Protein AF-B0MBE8-F1 (afdb_monomer)

Sequence (296 aa):
DFACGGLLTGDVDRYKDFFAALEKTSPVPIAFENIEGGSHGYYHLEDKRIAINEGMSELQTLKTAIHEIAHAKLHDIDLNAPKDEQPRVDRRTREVEAESVAYTVCQHYGLDTSDYSFGYVAGWSSGRELSELKSSLETIRSAAAEIINSIDANFAELQKAQDKEQTAGQEQPTREGQEAAPQPEAPKKADTAGKEKPEAAPKEAFTPETIYRVRRNPYSDSRENSHLLQAYVTQENGRAKMGDVLYTGTPEKCRELMGQLKSGELTEGDVKQLYARHRKRRRPPDRTRTPFPFTR

Secondary structure (DSSP, 8-state):
------------TTHHHHHHHHHTT-SS-EEEE--GGG-SEEEETTTTEEEEETT--HHHHHHHHHHHHHHHHHS---TTS-TTTS----HHHHHHHHHHHHHHHHHHTT---TTS-THHHHHHHTT--HHHHHHHHHHHHHHHHHHHHHHHHHHHHHHHHHHHHHHHTT----------------------------PPPPPPP----EEEEEEE-TT-SSGGGSEEEEEEEE-TTS-EEEEEEEEEE-HHHHHHHHHHHHHTSS-HHHHHHHHHHHHHHHSPPP----PPPP--

InterPro domains:
  IPR010359 IrrE N-terminal-like domain [PF06114] (39-105)

Foldseek 3Di:
DDQPADQPADDDDPLVLLVQLLCQLAPAHEDEDADPPRHQWAQDQPNRYIYGHPPGHSLSRQLRSQLRSLCSVPPRDDPPDDPVPDPDDDPLLSSVLSNLLSVLLCVVSPSPPPVPDCVSVVVVPPPDDPVVVVVSVVSSVVSSVSSNVSSVVSSVVVVVVVVVVVVVVVDDDDDDDDDDDDDDDDDDDDDDDDDDDPDDDDDDDDDKDKDKDKDADPPDPDQFQGIWIWIWIADPVRDTHTDDGLAGTHPVVSVVVNVCCVVVVDDSVVSNVVRVVVVVVPDDPDDPDDDDDDDD

Solvent-accessible surface area (backbone atoms only — not comparable to full-atom values): 18141 Å² total; per-residue (Å²): 135,86,72,71,78,73,87,45,84,41,88,54,94,61,46,71,59,53,49,56,10,45,56,74,51,34,97,41,57,76,45,78,42,86,53,78,94,60,48,55,54,48,60,40,77,82,86,52,33,34,42,34,33,59,94,61,37,56,49,36,47,51,44,43,53,43,25,32,39,36,37,62,71,78,62,66,65,70,87,83,54,61,86,86,76,58,86,77,73,52,69,70,57,52,53,49,38,17,46,52,21,21,52,52,42,32,52,73,76,67,44,86,64,74,86,66,66,65,64,62,56,60,62,65,55,60,94,59,56,75,65,58,58,49,50,50,52,50,50,28,53,50,52,26,50,52,51,48,56,37,28,54,51,39,38,61,48,52,52,59,47,52,57,47,53,60,54,58,74,69,71,79,83,90,75,85,88,88,89,87,85,84,88,86,90,87,85,88,78,89,86,86,90,82,87,84,76,90,75,78,77,82,75,78,77,80,76,71,48,82,47,76,47,75,45,75,31,95,84,45,88,44,76,64,35,36,12,26,23,30,38,23,37,41,42,93,85,77,47,67,44,85,53,58,74,40,40,70,21,32,63,69,58,35,52,52,55,49,50,31,52,72,72,64,78,39,54,70,68,54,43,36,50,50,38,53,52,51,56,60,73,66,55,74,82,88,84,88,82,80,84,83,83,88,80,135

Radius of gyration: 30.15 Å; Cα contacts (8 Å, |Δi|>4): 318; chains: 1; bounding box: 119×57×76 Å

Organism: Anaerostipes caccae (strain DSM 14662 / CCUG 47493 / JCM 13470 / NCIMB 13811 / L1-92) (NCBI:txid411490)

Mean predicted aligned error: 18.86 Å

pLDDT: mean 73.54, std 19.72, range [27.45, 97.69]

Structure (mmCIF, N/CA/C/O backbone):
data_AF-B0MBE8-F1
#
_entry.id   AF-B0MBE8-F1
#
loop_
_atom_site.group_PDB
_atom_site.id
_atom_site.type_symbol
_atom_site.label_atom_id
_atom_site.label_alt_id
_atom_site.label_comp_id
_atom_site.label_asym_id
_atom_site.label_entity_id
_atom_site.label_seq_id
_atom_site.pdbx_PDB_ins_code
_atom_site.Cartn_x
_atom_site.Cartn_y
_atom_site.Cartn_z
_atom_site.occupancy
_atom_site.B_iso_or_equiv
_atom_site.auth_seq_id
_atom_site.auth_comp_id
_atom_site.auth_asym_id
_atom_site.auth_atom_id
_atom_site.pdbx_PDB_model_num
ATOM 1 N N . ASP A 1 1 ? 8.083 -13.317 -14.795 1.00 28.38 1 ASP A N 1
ATOM 2 C CA . ASP A 1 1 ? 6.915 -12.935 -13.974 1.00 28.38 1 ASP A CA 1
ATOM 3 C C . ASP A 1 1 ? 7.349 -12.790 -12.531 1.00 28.38 1 ASP A C 1
ATOM 5 O O . ASP A 1 1 ? 8.278 -13.485 -12.131 1.00 28.38 1 ASP A O 1
ATOM 9 N N . PHE A 1 2 ? 6.745 -11.870 -11.778 1.00 29.66 2 PHE A N 1
ATOM 10 C CA . PHE A 1 2 ? 6.980 -11.723 -10.340 1.00 29.66 2 PHE A CA 1
ATOM 11 C C . PHE A 1 2 ? 5.754 -12.253 -9.602 1.00 29.66 2 PHE A C 1
ATOM 13 O O . PHE A 1 2 ? 4.777 -11.536 -9.418 1.00 29.66 2 PHE A O 1
ATOM 20 N N . ALA A 1 3 ? 5.794 -13.525 -9.209 1.00 32.91 3 ALA A N 1
ATOM 21 C CA . ALA A 1 3 ? 4.786 -14.079 -8.318 1.00 32.91 3 ALA A CA 1
ATOM 22 C C . ALA A 1 3 ? 5.018 -13.515 -6.907 1.00 32.91 3 ALA A C 1
ATOM 24 O O . ALA A 1 3 ? 5.978 -13.897 -6.233 1.00 32.91 3 ALA A O 1
ATOM 25 N N . CYS A 1 4 ? 4.154 -12.597 -6.469 1.00 37.22 4 CYS A N 1
ATOM 26 C CA . CYS A 1 4 ? 4.074 -12.162 -5.077 1.00 37.22 4 CYS A CA 1
ATOM 27 C C . CYS A 1 4 ? 3.540 -13.332 -4.232 1.00 37.22 4 CYS A C 1
ATOM 29 O O . CYS A 1 4 ? 2.346 -13.419 -3.983 1.00 37.22 4 CYS A O 1
ATOM 31 N N . GLY A 1 5 ? 4.414 -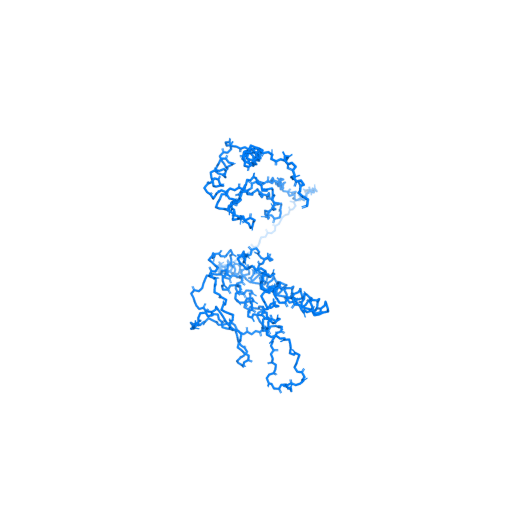14.267 -3.850 1.00 35.19 5 GLY A N 1
ATOM 32 C CA . GLY A 1 5 ? 4.048 -15.501 -3.150 1.00 35.19 5 GLY A CA 1
ATOM 33 C C . GLY A 1 5 ? 4.538 -15.525 -1.705 1.00 35.19 5 GLY A C 1
ATOM 34 O O . GLY A 1 5 ? 5.587 -16.101 -1.421 1.00 35.19 5 GLY A O 1
ATOM 35 N N . GLY A 1 6 ? 3.777 -14.923 -0.790 1.00 40.75 6 GLY A N 1
ATOM 36 C CA . GLY A 1 6 ? 4.110 -14.893 0.635 1.00 40.75 6 GLY A CA 1
ATOM 37 C C . GLY A 1 6 ? 2.895 -14.551 1.486 1.00 40.75 6 GLY A C 1
ATOM 38 O O . GLY A 1 6 ? 2.605 -13.381 1.689 1.00 40.75 6 GLY A O 1
ATOM 39 N N . LEU A 1 7 ? 2.188 -15.572 1.979 1.00 42.69 7 LEU A N 1
ATOM 40 C CA . LEU A 1 7 ? 0.931 -15.412 2.715 1.00 42.69 7 LEU A CA 1
ATOM 41 C C . LEU A 1 7 ? 1.155 -14.730 4.079 1.00 42.69 7 LEU A C 1
ATOM 43 O O . LEU A 1 7 ? 1.524 -15.386 5.055 1.00 42.69 7 LEU A O 1
ATOM 47 N N . LEU A 1 8 ? 0.904 -13.420 4.154 1.00 54.59 8 LEU A N 1
ATOM 48 C CA . LEU A 1 8 ? 1.034 -12.627 5.380 1.00 54.59 8 LEU A CA 1
ATOM 49 C C . LEU A 1 8 ? -0.100 -12.937 6.374 1.00 54.59 8 LEU A C 1
ATOM 51 O O . LEU A 1 8 ? -1.150 -12.292 6.377 1.00 54.59 8 LEU A O 1
ATOM 55 N N . THR A 1 9 ? 0.083 -13.952 7.220 1.00 45.78 9 THR A N 1
ATOM 56 C CA . THR A 1 9 ? -0.924 -14.388 8.201 1.00 45.78 9 THR A CA 1
ATOM 57 C C . THR A 1 9 ? -1.084 -13.378 9.344 1.00 45.78 9 THR A C 1
ATOM 59 O O . THR A 1 9 ? -0.221 -13.302 10.222 1.00 45.78 9 THR A O 1
ATOM 62 N N . GLY A 1 10 ? -2.204 -12.653 9.374 1.00 56.66 10 GLY A N 1
ATOM 63 C CA . GLY A 1 10 ? -2.549 -11.716 10.443 1.00 56.66 10 GLY A CA 1
ATOM 64 C C . GLY A 1 10 ? -4.031 -11.328 10.436 1.00 56.66 10 GLY A C 1
ATOM 65 O O . GLY A 1 10 ? -4.637 -11.240 9.369 1.00 56.66 10 GLY A O 1
ATOM 66 N N . ASP A 1 11 ? -4.553 -11.125 11.644 1.00 61.34 11 ASP A N 1
ATOM 67 C CA . ASP A 1 11 ? -5.845 -10.523 12.018 1.00 61.34 11 ASP A CA 1
ATOM 68 C C . ASP A 1 11 ? -5.602 -9.022 12.266 1.00 61.34 11 ASP A C 1
ATOM 70 O O . ASP A 1 11 ? -4.538 -8.669 12.793 1.00 61.34 11 ASP A O 1
ATOM 74 N N . VAL A 1 12 ? -6.506 -8.134 11.838 1.00 69.06 12 VAL A N 1
ATOM 75 C CA . VAL A 1 12 ? -6.271 -6.678 11.836 1.00 69.06 12 VAL A CA 1
ATOM 76 C C . VAL A 1 12 ? -7.327 -5.931 12.655 1.00 69.06 12 VAL A C 1
ATOM 78 O O . VAL A 1 12 ? -8.521 -5.961 12.356 1.00 69.06 12 VAL A O 1
ATOM 81 N N . ASP A 1 13 ? -6.870 -5.175 13.661 1.00 72.69 13 ASP A N 1
ATOM 82 C CA . ASP A 1 13 ? -7.718 -4.308 14.489 1.00 72.69 13 ASP A CA 1
ATOM 83 C C . ASP A 1 13 ? -8.605 -3.401 13.609 1.00 72.69 13 ASP A C 1
ATOM 85 O O . ASP A 1 13 ? -8.114 -2.558 12.858 1.00 72.69 13 ASP A O 1
ATOM 89 N N . ARG A 1 14 ? -9.932 -3.567 13.718 1.00 81.19 14 ARG A N 1
ATOM 90 C CA . ARG A 1 14 ? -10.954 -2.871 12.903 1.00 81.19 14 ARG A CA 1
ATOM 91 C C . ARG A 1 14 ? -10.843 -3.094 11.381 1.00 81.19 14 ARG A C 1
ATOM 93 O O . ARG A 1 14 ? -11.264 -2.221 10.621 1.00 81.19 14 ARG A O 1
ATOM 100 N N . TYR A 1 15 ? -10.375 -4.263 10.921 1.00 84.69 15 TYR A N 1
ATOM 101 C CA . TYR A 1 15 ? -10.237 -4.617 9.495 1.00 84.69 15 TYR A CA 1
ATOM 102 C C . TYR A 1 15 ? -11.386 -4.129 8.600 1.00 84.69 15 TYR A C 1
ATOM 104 O O . TYR A 1 15 ? -11.136 -3.520 7.567 1.00 84.69 15 TYR A O 1
ATOM 112 N N . LYS A 1 16 ? -12.646 -4.336 9.006 1.00 87.50 16 LYS A N 1
ATOM 113 C CA . LYS A 1 16 ? -13.830 -3.944 8.218 1.00 87.50 16 LYS A CA 1
ATOM 114 C C . LYS A 1 16 ? -13.952 -2.432 8.003 1.00 87.50 16 LYS A C 1
ATOM 116 O O . LYS A 1 16 ? -14.239 -2.011 6.887 1.00 87.50 16 LYS A O 1
ATOM 121 N N . ASP A 1 17 ? -13.714 -1.626 9.039 1.00 86.62 17 ASP A N 1
ATOM 122 C CA . ASP A 1 17 ? -13.739 -0.161 8.918 1.00 86.62 17 ASP A CA 1
ATOM 123 C C . ASP A 1 17 ? -12.570 0.326 8.052 1.00 86.62 17 ASP A C 1
ATOM 125 O O . ASP A 1 17 ? -12.722 1.242 7.243 1.00 86.62 17 ASP A O 1
ATOM 129 N N . PHE A 1 18 ? -11.403 -0.311 8.201 1.00 89.31 18 PHE A N 1
ATOM 130 C CA . PHE A 1 18 ? -10.211 0.010 7.424 1.00 89.31 18 PHE A CA 1
ATOM 131 C C . PHE A 1 18 ? -10.385 -0.352 5.943 1.00 89.31 18 PHE A C 1
ATOM 133 O O . PHE A 1 18 ? -10.074 0.460 5.075 1.00 89.31 18 PHE A O 1
ATOM 140 N N . PHE A 1 19 ? -10.928 -1.535 5.638 1.00 91.94 19 PHE A N 1
ATOM 141 C CA . PHE A 1 19 ? -11.197 -1.970 4.269 1.00 91.94 19 PHE A CA 1
ATOM 142 C C . PHE A 1 19 ? -12.244 -1.070 3.602 1.00 91.94 19 PHE A C 1
ATOM 144 O O . PHE A 1 19 ? -12.003 -0.595 2.500 1.00 91.94 19 PHE A O 1
ATOM 151 N N . ALA A 1 20 ? -13.327 -0.709 4.299 1.00 91.38 20 ALA A N 1
ATOM 152 C CA . ALA A 1 20 ? -14.316 0.243 3.784 1.00 91.38 20 ALA A CA 1
ATOM 153 C C . ALA A 1 20 ? -13.732 1.656 3.549 1.00 91.38 20 ALA A C 1
ATOM 155 O O . ALA A 1 20 ? -14.122 2.350 2.607 1.00 91.38 20 ALA A O 1
ATOM 156 N N . ALA A 1 21 ? -12.772 2.099 4.371 1.00 93.31 21 ALA A N 1
ATOM 157 C CA . ALA A 1 21 ? -12.040 3.346 4.132 1.00 93.31 21 ALA A CA 1
ATOM 158 C C . ALA A 1 21 ? -11.065 3.244 2.940 1.00 93.31 21 ALA A C 1
ATOM 160 O O . ALA A 1 21 ? -10.840 4.231 2.234 1.00 93.31 21 ALA A O 1
ATOM 161 N N . LEU A 1 22 ? -10.512 2.054 2.695 1.00 93.62 22 LEU A N 1
ATOM 162 C CA . LEU A 1 22 ? -9.611 1.758 1.584 1.00 93.62 22 LEU A CA 1
ATOM 163 C C . LEU A 1 22 ? -10.361 1.623 0.247 1.00 93.62 22 LEU A C 1
ATOM 165 O O . LEU A 1 22 ? -9.920 2.194 -0.747 1.00 93.62 22 LEU A O 1
ATOM 169 N N . GLU A 1 23 ? -11.528 0.975 0.228 1.00 93.50 23 GLU A N 1
ATOM 170 C CA . GLU A 1 23 ? -12.443 0.931 -0.923 1.00 93.50 23 GLU A CA 1
ATOM 171 C C . GLU A 1 23 ? -12.824 2.345 -1.375 1.00 93.50 23 GLU A C 1
ATOM 173 O O . GLU A 1 23 ? -12.666 2.680 -2.547 1.00 93.50 23 GLU A O 1
ATOM 178 N N . LYS A 1 24 ? -13.217 3.219 -0.434 1.00 93.50 24 LYS A N 1
ATOM 179 C CA . LYS A 1 24 ? -13.470 4.648 -0.698 1.00 93.50 24 LYS A CA 1
ATOM 180 C C . LYS A 1 24 ? -12.229 5.447 -1.136 1.00 93.50 24 LYS A C 1
ATOM 182 O O . LYS A 1 24 ? -12.368 6.572 -1.610 1.00 93.50 24 LYS A O 1
ATOM 187 N N . THR A 1 25 ? -11.023 4.920 -0.926 1.00 94.62 25 THR A N 1
ATOM 188 C CA . THR A 1 25 ? -9.752 5.548 -1.339 1.00 94.62 25 THR A CA 1
ATOM 189 C C . THR A 1 25 ? -9.322 5.105 -2.743 1.00 94.62 25 THR A C 1
ATOM 191 O O . THR A 1 25 ? -8.515 5.777 -3.393 1.00 94.62 25 THR A O 1
ATOM 194 N N . SER A 1 26 ? -9.860 3.986 -3.229 1.00 93.25 26 SER A N 1
ATOM 195 C CA . SER A 1 26 ? -9.568 3.466 -4.558 1.00 93.25 26 SER A CA 1
ATOM 196 C C . SER A 1 26 ? -10.134 4.383 -5.651 1.00 93.25 26 SER A C 1
ATOM 198 O O . SER A 1 26 ? -11.290 4.796 -5.558 1.00 93.25 26 SER A O 1
ATOM 200 N N . PRO A 1 27 ? -9.379 4.681 -6.728 1.00 92.31 27 PRO A N 1
ATOM 201 C CA . PRO A 1 27 ? -9.916 5.414 -7.877 1.00 92.31 27 PRO A CA 1
ATOM 202 C C . PRO A 1 27 ? -10.877 4.565 -8.732 1.00 92.31 27 PRO A C 1
ATOM 204 O O . PRO A 1 27 ? -11.497 5.086 -9.656 1.00 92.31 27 PRO A O 1
ATOM 207 N N . VAL A 1 28 ? -10.972 3.260 -8.454 1.00 90.38 28 VAL A N 1
ATOM 208 C CA . VAL A 1 28 ? -11.685 2.251 -9.249 1.00 90.38 28 VAL A CA 1
ATOM 209 C C . VAL A 1 28 ? -12.381 1.220 -8.345 1.00 90.38 28 VAL A C 1
ATOM 211 O O . VAL A 1 28 ? -11.926 1.006 -7.219 1.00 90.38 28 VAL A O 1
ATOM 214 N N . PRO A 1 29 ? -13.450 0.537 -8.794 1.00 89.25 29 PRO A N 1
ATOM 215 C CA . PRO A 1 29 ? -14.100 -0.506 -8.001 1.00 89.25 29 PRO A CA 1
ATOM 216 C C . PRO A 1 29 ? -13.134 -1.636 -7.626 1.00 89.25 29 PRO A C 1
ATOM 218 O O . PRO A 1 29 ? -12.367 -2.102 -8.471 1.00 89.25 29 PRO A O 1
ATOM 221 N N . ILE A 1 30 ? -13.208 -2.097 -6.377 1.00 90.44 30 ILE A N 1
ATOM 222 C CA . ILE A 1 30 ? -12.533 -3.310 -5.902 1.00 90.44 30 ILE A CA 1
ATOM 223 C C . ILE A 1 30 ? -13.546 -4.459 -5.921 1.00 90.44 30 ILE A C 1
ATOM 225 O O . ILE A 1 30 ? -14.693 -4.282 -5.512 1.00 90.44 30 ILE A O 1
ATOM 229 N N . ALA A 1 31 ? -13.126 -5.632 -6.385 1.00 84.81 31 ALA A N 1
ATOM 230 C CA . ALA A 1 31 ? -13.899 -6.865 -6.326 1.00 84.81 31 ALA A CA 1
ATOM 231 C C . ALA A 1 31 ? -13.038 -8.023 -5.805 1.00 84.81 31 ALA A C 1
ATOM 233 O O . ALA A 1 31 ? -11.837 -8.092 -6.078 1.00 84.81 31 ALA A O 1
ATOM 234 N N . PHE A 1 32 ? -13.673 -8.949 -5.090 1.00 85.62 32 PHE A N 1
ATOM 235 C CA . PHE A 1 32 ? -13.088 -10.247 -4.767 1.00 85.62 32 PHE A CA 1
ATOM 236 C C . PHE A 1 32 ? -13.469 -11.266 -5.845 1.00 85.62 32 PHE A C 1
ATOM 238 O O . PHE A 1 32 ? -14.601 -11.266 -6.329 1.00 85.62 32 PHE A O 1
ATOM 245 N N . GLU A 1 33 ? -12.514 -12.105 -6.232 1.00 85.12 33 GLU A N 1
ATOM 246 C CA . GLU A 1 33 ? -12.696 -13.205 -7.181 1.00 85.12 33 GLU A CA 1
ATOM 247 C C . GLU A 1 33 ? -11.684 -14.328 -6.890 1.00 85.12 33 GLU A C 1
ATOM 249 O O . GLU A 1 33 ? -10.636 -14.102 -6.287 1.00 85.12 33 GLU A O 1
ATOM 254 N N . ASN A 1 34 ? -11.973 -15.560 -7.311 1.00 84.00 34 ASN A N 1
ATOM 255 C CA . ASN A 1 34 ? -11.025 -16.674 -7.207 1.00 84.00 34 ASN A CA 1
ATOM 256 C C . ASN A 1 34 ? -9.970 -16.577 -8.326 1.00 84.00 34 ASN A C 1
ATOM 258 O O . ASN A 1 34 ? -10.249 -16.935 -9.472 1.00 84.00 34 ASN A O 1
ATOM 262 N N . ILE A 1 35 ? -8.766 -16.091 -8.004 1.00 78.94 35 ILE A N 1
ATOM 263 C CA . ILE A 1 35 ? -7.703 -15.835 -8.988 1.00 78.94 35 ILE A CA 1
ATOM 264 C C . ILE A 1 35 ? -6.799 -17.067 -9.130 1.00 78.94 35 ILE A C 1
ATOM 266 O O . ILE A 1 35 ? -6.002 -17.399 -8.245 1.00 78.94 35 ILE A O 1
ATOM 270 N N . GLU A 1 36 ? -6.886 -17.724 -10.288 1.00 72.25 36 GLU A N 1
ATOM 271 C CA . GLU A 1 36 ? -5.994 -18.824 -10.664 1.00 72.25 36 GLU A CA 1
ATOM 272 C C . GLU A 1 36 ? -4.542 -18.357 -10.902 1.00 72.25 36 GLU A C 1
ATOM 274 O O . GLU A 1 36 ? -4.247 -17.183 -11.117 1.00 72.25 36 GLU A O 1
ATOM 279 N N . GLY A 1 37 ? -3.590 -19.296 -10.867 1.00 63.78 37 GLY A N 1
ATOM 280 C CA . GLY A 1 37 ? -2.177 -19.018 -11.166 1.00 63.78 37 GLY A CA 1
ATOM 281 C C . GLY A 1 37 ? -1.353 -18.423 -10.016 1.00 63.78 37 GLY A C 1
ATOM 282 O O . GLY A 1 37 ? -0.156 -18.205 -10.186 1.00 63.78 37 GLY A O 1
ATOM 283 N N . GLY A 1 38 ? -1.947 -18.213 -8.836 1.00 71.62 38 GLY A N 1
ATOM 284 C CA . GLY A 1 38 ? -1.211 -17.841 -7.622 1.00 71.62 38 GLY A CA 1
ATOM 285 C C . GLY A 1 38 ? -0.841 -16.360 -7.509 1.00 71.62 38 GLY A C 1
ATOM 286 O O . GLY A 1 38 ? 0.064 -16.029 -6.743 1.00 71.62 38 GLY A O 1
ATOM 287 N N . SER A 1 39 ? -1.530 -15.470 -8.234 1.00 79.56 39 SER A N 1
ATOM 288 C CA . SER A 1 39 ? -1.523 -14.045 -7.879 1.00 79.56 39 SER A CA 1
ATOM 289 C C . SER A 1 39 ? -2.392 -13.790 -6.643 1.00 79.56 39 SER A C 1
ATOM 291 O O . SER A 1 39 ? -3.335 -14.531 -6.354 1.00 79.56 39 SER A O 1
ATOM 293 N N . HIS A 1 40 ? -2.092 -12.711 -5.925 1.00 85.31 40 HIS A N 1
ATOM 294 C CA . HIS A 1 40 ? -2.925 -12.208 -4.832 1.00 85.31 40 HIS A CA 1
ATOM 295 C C . HIS A 1 40 ? -3.944 -11.155 -5.308 1.00 85.31 40 HIS A C 1
ATOM 297 O O . HIS A 1 40 ? -4.980 -10.989 -4.672 1.00 85.31 40 HIS A O 1
ATOM 303 N N . GLY A 1 41 ? -3.697 -10.486 -6.437 1.00 88.31 41 GLY A N 1
ATOM 304 C CA . GLY A 1 41 ? -4.597 -9.498 -7.041 1.00 88.31 41 GLY A CA 1
ATOM 305 C C . GLY A 1 41 ? -4.121 -9.052 -8.426 1.00 88.31 41 GLY A C 1
ATOM 306 O O . GLY A 1 41 ? -3.140 -9.601 -8.939 1.00 88.31 41 GLY A O 1
ATOM 307 N N . TYR A 1 42 ? -4.842 -8.107 -9.034 1.00 84.31 42 TYR A N 1
ATOM 308 C CA . TYR A 1 42 ? -4.397 -7.319 -10.192 1.00 84.31 42 TYR A CA 1
ATOM 309 C C . TYR A 1 42 ? -5.294 -6.090 -10.431 1.00 84.31 42 TYR A C 1
ATOM 311 O O . TYR A 1 42 ? -6.514 -6.144 -10.258 1.00 84.31 42 TYR A O 1
ATOM 319 N N . TYR A 1 43 ? -4.710 -4.996 -10.921 1.00 85.12 43 TYR A N 1
ATOM 320 C CA . TYR A 1 43 ? -5.433 -3.897 -11.564 1.00 85.12 43 TYR A CA 1
ATOM 321 C C . TYR A 1 43 ? -5.692 -4.190 -13.056 1.00 85.12 43 TYR A C 1
ATOM 323 O O . TYR A 1 43 ? -4.766 -4.451 -13.827 1.00 85.12 43 TYR A O 1
ATOM 331 N N . HIS A 1 44 ? -6.957 -4.133 -13.483 1.00 78.19 44 HIS A N 1
ATOM 332 C CA . HIS A 1 44 ? -7.381 -4.393 -14.858 1.00 78.19 44 HIS A CA 1
ATOM 333 C C . HIS A 1 44 ? -7.525 -3.088 -15.658 1.00 78.19 44 HIS A C 1
ATOM 335 O O . HIS A 1 44 ? -8.448 -2.302 -15.436 1.00 78.19 44 HIS A O 1
ATOM 341 N N . LEU A 1 45 ? -6.611 -2.873 -16.611 1.00 71.56 45 LEU A N 1
ATOM 342 C CA . LEU A 1 45 ? -6.470 -1.619 -17.368 1.00 71.56 45 LEU A CA 1
ATOM 343 C C . LEU A 1 45 ? -7.636 -1.293 -18.318 1.00 71.56 45 LEU A C 1
ATOM 345 O O . LEU A 1 45 ? -7.826 -0.120 -18.633 1.00 71.56 45 LEU A O 1
ATOM 349 N N . GLU A 1 46 ? -8.382 -2.296 -18.793 1.00 70.50 46 GLU A N 1
ATOM 350 C CA . GLU A 1 46 ? -9.506 -2.109 -19.726 1.00 70.50 46 GLU A CA 1
ATOM 351 C C . GLU A 1 46 ? -10.801 -1.798 -18.958 1.00 70.50 46 GLU A C 1
ATOM 353 O O . GLU A 1 46 ? -11.279 -0.669 -19.008 1.00 70.50 46 GLU A O 1
ATOM 358 N N . ASP A 1 47 ? -11.303 -2.753 -18.165 1.00 73.25 47 ASP A N 1
ATOM 359 C CA . ASP A 1 47 ? -12.455 -2.588 -17.252 1.00 73.25 47 ASP A CA 1
ATOM 360 C C . ASP A 1 47 ? -12.329 -1.441 -16.226 1.00 73.25 47 ASP A C 1
ATOM 362 O O . ASP A 1 47 ? -13.335 -1.069 -15.622 1.00 73.25 47 ASP A O 1
ATOM 366 N N . LYS A 1 48 ? -11.112 -0.938 -15.961 1.00 82.81 48 LYS A N 1
ATOM 367 C CA . LYS A 1 48 ? -10.790 0.007 -14.872 1.00 82.81 48 LYS A CA 1
ATOM 368 C C . LYS A 1 48 ? -11.332 -0.483 -13.517 1.00 82.81 48 LYS A C 1
ATOM 370 O O . LYS A 1 48 ? -12.122 0.196 -12.865 1.00 82.81 48 LYS A O 1
ATOM 375 N N . ARG A 1 49 ? -10.898 -1.679 -13.091 1.00 88.31 49 ARG A N 1
ATOM 376 C CA . ARG A 1 49 ? -11.264 -2.320 -11.807 1.00 88.31 49 ARG A CA 1
ATOM 377 C C . ARG A 1 49 ? -10.066 -2.998 -11.141 1.00 88.31 49 ARG A C 1
ATOM 379 O O . ARG A 1 49 ? -9.116 -3.369 -11.826 1.00 88.31 49 ARG A O 1
ATOM 386 N N . ILE A 1 50 ? -10.129 -3.211 -9.831 1.00 89.62 50 ILE A N 1
ATOM 387 C CA . ILE A 1 50 ? -9.166 -4.015 -9.065 1.00 89.62 50 ILE A CA 1
ATOM 388 C C . ILE A 1 50 ? -9.800 -5.363 -8.713 1.00 89.62 50 ILE A C 1
ATOM 390 O O . ILE A 1 50 ? -10.930 -5.414 -8.230 1.00 89.62 50 ILE A O 1
ATOM 394 N N . ALA A 1 51 ? -9.052 -6.440 -8.927 1.00 87.25 51 ALA A N 1
ATOM 395 C CA . ALA A 1 51 ? -9.380 -7.793 -8.500 1.00 87.25 51 ALA A CA 1
ATOM 396 C C . ALA A 1 51 ? -8.473 -8.221 -7.337 1.00 87.25 51 ALA A C 1
ATOM 398 O O . ALA A 1 51 ? -7.262 -7.986 -7.368 1.00 87.25 51 ALA A O 1
ATOM 399 N N . ILE A 1 52 ? -9.046 -8.874 -6.327 1.00 90.81 52 ILE A N 1
ATOM 400 C CA . ILE A 1 52 ? -8.338 -9.415 -5.159 1.00 90.81 52 ILE A CA 1
ATOM 401 C C . ILE A 1 52 ? -8.724 -10.883 -4.973 1.00 90.81 52 ILE A C 1
ATOM 403 O O . ILE A 1 52 ? -9.899 -11.233 -5.072 1.00 90.81 52 ILE A O 1
ATOM 407 N N . ASN A 1 53 ? -7.740 -11.738 -4.690 1.00 89.81 53 ASN A N 1
ATOM 408 C CA . ASN A 1 53 ? -7.965 -13.172 -4.545 1.00 89.81 53 ASN A CA 1
ATOM 409 C C . ASN A 1 53 ? -8.760 -13.497 -3.267 1.00 89.81 53 ASN A C 1
ATOM 411 O O . ASN A 1 53 ? -8.456 -12.994 -2.180 1.00 89.81 53 ASN A O 1
ATOM 415 N N . GLU A 1 54 ? -9.769 -14.353 -3.387 1.00 85.75 54 GLU A N 1
ATOM 416 C CA . GLU A 1 54 ? -10.564 -14.837 -2.257 1.00 85.75 54 GLU A CA 1
ATOM 417 C C . GLU A 1 54 ? -9.740 -15.679 -1.261 1.00 85.75 54 GLU A C 1
ATOM 419 O O . GLU A 1 54 ? -8.701 -16.259 -1.577 1.00 85.75 54 GLU A O 1
ATOM 424 N N . GLY A 1 55 ? -10.210 -15.758 -0.010 1.00 82.50 55 GLY A N 1
ATOM 425 C CA . GLY A 1 55 ? -9.631 -16.632 1.021 1.00 82.50 55 GLY A CA 1
ATOM 426 C C . GLY A 1 55 ? -8.269 -16.204 1.591 1.00 82.50 55 GLY A C 1
ATOM 427 O O . GLY A 1 55 ? -7.714 -16.918 2.427 1.00 82.50 55 GLY A O 1
ATOM 428 N N . MET A 1 56 ? -7.730 -15.052 1.183 1.00 86.62 56 MET A N 1
ATOM 429 C CA . MET A 1 56 ? -6.515 -14.479 1.770 1.00 86.62 56 MET A CA 1
ATOM 430 C C . MET A 1 56 ? -6.737 -13.951 3.198 1.00 86.62 56 MET A C 1
ATOM 432 O O . MET A 1 56 ? -7.847 -13.593 3.592 1.00 86.62 56 MET A O 1
ATOM 436 N N . SER A 1 57 ? -5.656 -13.873 3.977 1.00 87.81 57 SER A N 1
ATOM 437 C CA . SER A 1 57 ? -5.641 -13.223 5.293 1.00 87.81 57 SER A CA 1
ATOM 438 C C . SER A 1 57 ? -5.852 -11.712 5.185 1.00 87.81 57 SER A C 1
ATOM 440 O O . SER A 1 57 ? -5.414 -11.089 4.221 1.00 87.81 57 SER A O 1
ATOM 442 N N . GLU A 1 58 ? -6.443 -11.101 6.214 1.00 89.06 58 GLU A N 1
ATOM 443 C CA . GLU A 1 58 ? -6.756 -9.664 6.253 1.00 89.06 58 GLU A CA 1
ATOM 444 C C . GLU A 1 58 ? -5.534 -8.782 5.948 1.00 89.06 58 GLU A C 1
ATOM 446 O O . GLU A 1 58 ? -5.593 -7.913 5.080 1.00 89.06 58 GLU A O 1
ATOM 451 N N . LEU A 1 59 ? -4.390 -9.063 6.581 1.00 89.00 59 LEU A N 1
ATOM 452 C CA . LEU A 1 59 ? -3.127 -8.357 6.332 1.00 89.00 59 LEU A CA 1
ATOM 453 C C . LEU A 1 59 ? -2.636 -8.482 4.873 1.00 89.00 59 LEU A C 1
ATOM 455 O O . LEU A 1 59 ? -2.145 -7.503 4.306 1.00 89.00 59 LEU A O 1
ATOM 459 N N . GLN A 1 60 ? -2.783 -9.656 4.250 1.00 88.38 60 GLN A N 1
ATOM 460 C CA . GLN A 1 60 ? -2.420 -9.857 2.843 1.00 88.38 60 GLN A CA 1
ATOM 461 C C . GLN A 1 60 ? -3.384 -9.110 1.914 1.00 88.38 60 GLN A C 1
ATOM 463 O O . GLN A 1 60 ? -2.944 -8.432 0.986 1.00 88.38 60 GLN A O 1
ATOM 468 N N . THR A 1 61 ? -4.683 -9.189 2.197 1.00 91.62 61 THR A N 1
ATOM 469 C CA . THR A 1 61 ? -5.743 -8.485 1.472 1.00 91.62 61 THR A CA 1
ATOM 470 C C . THR A 1 61 ? -5.537 -6.971 1.503 1.00 91.62 61 THR A C 1
ATOM 472 O O . THR A 1 61 ? -5.600 -6.340 0.451 1.00 91.62 61 THR A O 1
ATOM 475 N N . LEU A 1 62 ? -5.192 -6.387 2.659 1.00 93.50 62 LEU A N 1
ATOM 476 C CA . LEU A 1 62 ? -4.853 -4.962 2.758 1.00 93.50 62 LEU A CA 1
ATOM 477 C C . LEU A 1 62 ? -3.601 -4.603 1.953 1.00 93.50 62 LEU A C 1
ATOM 479 O O . LEU A 1 62 ? -3.641 -3.647 1.179 1.00 93.50 62 LEU A O 1
ATOM 483 N N . LYS A 1 63 ? -2.509 -5.373 2.081 1.00 92.69 63 LYS A N 1
ATOM 484 C CA . LYS A 1 63 ? -1.283 -5.129 1.302 1.00 92.69 63 LYS A CA 1
ATOM 485 C C . LYS A 1 63 ? -1.571 -5.134 -0.201 1.00 92.69 63 LYS A C 1
ATOM 487 O O . LYS A 1 63 ? -1.138 -4.226 -0.907 1.00 92.69 63 LYS A O 1
ATOM 492 N N . THR A 1 64 ? -2.284 -6.150 -0.684 1.00 93.00 64 THR A N 1
ATOM 493 C CA . THR A 1 64 ? -2.633 -6.284 -2.101 1.00 93.00 64 THR A CA 1
ATOM 494 C C . THR A 1 64 ? -3.561 -5.161 -2.557 1.00 93.00 64 THR A C 1
ATOM 496 O O . THR A 1 64 ? -3.260 -4.520 -3.556 1.00 93.00 64 THR A O 1
ATOM 499 N N . ALA A 1 65 ? -4.623 -4.847 -1.810 1.00 95.75 65 ALA A N 1
ATOM 500 C CA . ALA A 1 65 ? -5.520 -3.742 -2.142 1.00 95.75 65 ALA A CA 1
ATOM 501 C C . ALA A 1 65 ? -4.761 -2.412 -2.304 1.00 95.75 65 ALA A C 1
ATOM 503 O O . ALA A 1 65 ? -4.948 -1.716 -3.298 1.00 95.75 65 ALA A O 1
ATOM 504 N N . ILE A 1 66 ? -3.848 -2.080 -1.381 1.00 96.56 66 ILE A N 1
ATOM 505 C CA . ILE A 1 66 ? -3.041 -0.853 -1.474 1.00 96.56 66 ILE A CA 1
ATOM 506 C C . ILE A 1 66 ? -2.077 -0.900 -2.676 1.00 96.56 66 ILE A C 1
ATOM 508 O O . ILE A 1 66 ? -1.893 0.119 -3.340 1.00 96.56 66 ILE A O 1
ATOM 512 N N . HIS A 1 67 ? -1.483 -2.058 -2.982 1.00 95.19 67 HIS A N 1
ATOM 513 C CA . HIS A 1 67 ? -0.593 -2.243 -4.137 1.00 95.19 67 HIS A CA 1
ATOM 514 C C . HIS A 1 67 ? -1.324 -2.002 -5.469 1.00 95.19 67 HIS A C 1
ATOM 516 O O . HIS A 1 67 ? -0.861 -1.214 -6.295 1.00 95.19 67 HIS A O 1
ATOM 522 N N . GLU A 1 68 ? -2.511 -2.587 -5.651 1.00 95.38 68 GLU A N 1
ATOM 523 C CA . GLU A 1 68 ? -3.307 -2.376 -6.866 1.00 95.38 68 GLU A CA 1
ATOM 524 C C . GLU A 1 68 ? -3.885 -0.948 -6.946 1.00 95.38 68 GLU A C 1
ATOM 526 O O . GLU A 1 68 ? -3.932 -0.368 -8.030 1.00 95.38 68 GLU A O 1
ATOM 531 N N . ILE A 1 69 ? -4.238 -0.321 -5.812 1.00 96.12 69 ILE A N 1
ATOM 532 C CA . ILE A 1 69 ? -4.599 1.111 -5.756 1.00 96.12 69 ILE A CA 1
ATOM 533 C C . ILE A 1 69 ? -3.412 1.990 -6.174 1.00 96.12 69 ILE A C 1
ATOM 535 O O . ILE A 1 69 ? -3.604 2.984 -6.876 1.00 96.12 69 ILE A O 1
ATOM 539 N N . ALA A 1 70 ? -2.183 1.638 -5.784 1.00 94.94 70 ALA A N 1
ATOM 540 C CA . ALA A 1 70 ? -0.986 2.360 -6.201 1.00 94.94 70 ALA A CA 1
ATOM 541 C C . ALA A 1 70 ? -0.745 2.224 -7.715 1.00 94.94 70 ALA A C 1
ATOM 543 O O . ALA A 1 70 ? -0.482 3.234 -8.368 1.00 94.94 70 ALA A O 1
ATOM 544 N N . HIS A 1 71 ? -0.934 1.033 -8.302 1.00 91.88 71 HIS A N 1
ATOM 545 C CA . HIS A 1 71 ? -0.948 0.871 -9.761 1.00 91.88 71 HIS A CA 1
ATOM 546 C C . HIS A 1 71 ? -2.045 1.715 -10.429 1.00 91.88 71 HIS A C 1
ATOM 548 O O . HIS A 1 71 ? -1.747 2.443 -11.374 1.00 91.88 71 HIS A O 1
ATOM 554 N N . ALA A 1 72 ? -3.280 1.682 -9.926 1.00 90.50 72 ALA A N 1
ATOM 555 C CA . ALA A 1 72 ? -4.397 2.440 -10.491 1.00 90.50 72 ALA A CA 1
ATOM 556 C C . ALA A 1 72 ? -4.242 3.971 -10.351 1.00 90.50 72 ALA A C 1
ATOM 558 O O . ALA A 1 72 ? -4.790 4.716 -11.159 1.00 90.50 72 ALA A O 1
ATOM 559 N N . LYS A 1 73 ? -3.483 4.460 -9.357 1.00 91.00 73 LYS A N 1
ATOM 560 C CA . LYS A 1 73 ? -3.169 5.892 -9.175 1.00 91.00 73 LYS A CA 1
ATOM 561 C C . LYS A 1 73 ? -1.957 6.370 -9.981 1.00 91.00 73 LYS A C 1
ATOM 563 O O . LYS A 1 73 ? -2.001 7.462 -10.538 1.00 91.00 73 LYS A O 1
ATOM 568 N N . LEU A 1 74 ? -0.864 5.605 -10.000 1.00 88.38 74 LEU A N 1
ATOM 569 C CA . LEU A 1 74 ? 0.425 6.036 -10.568 1.00 88.38 74 LEU A CA 1
ATOM 570 C C . LEU A 1 74 ? 0.669 5.558 -12.000 1.00 88.38 74 LEU A C 1
ATOM 572 O O . LEU A 1 74 ? 1.517 6.106 -12.708 1.00 88.38 74 LEU A O 1
ATOM 576 N N . HIS A 1 75 ? 0.010 4.473 -12.394 1.00 85.19 75 HIS A N 1
ATOM 577 C CA . HIS A 1 75 ? 0.396 3.655 -13.541 1.00 85.19 75 HIS A CA 1
ATOM 578 C C . HIS A 1 75 ? -0.793 3.271 -14.420 1.00 85.19 75 HIS A C 1
ATOM 580 O O . HIS A 1 75 ? -0.675 2.348 -15.232 1.00 85.19 75 HIS A O 1
ATOM 586 N N . ASP A 1 76 ? -1.915 3.979 -14.282 1.00 79.81 76 ASP A N 1
ATOM 587 C CA . ASP A 1 76 ? -2.998 3.863 -15.241 1.00 79.81 76 ASP A CA 1
ATOM 588 C C . ASP A 1 76 ? -2.555 4.357 -16.621 1.00 79.81 76 ASP A C 1
ATOM 590 O O . ASP A 1 76 ? -1.794 5.318 -16.761 1.00 79.81 76 ASP A O 1
ATOM 594 N N . ILE A 1 77 ? -3.023 3.662 -17.652 1.00 68.88 77 ILE A N 1
ATOM 595 C CA . ILE A 1 77 ? -2.704 3.960 -19.043 1.00 68.88 77 ILE A CA 1
ATOM 596 C C . ILE A 1 77 ? -4.018 4.275 -19.750 1.00 68.88 77 ILE A C 1
ATOM 598 O O . ILE A 1 77 ? -4.936 3.448 -19.773 1.00 68.88 77 ILE A O 1
ATOM 602 N N . ASP A 1 78 ? -4.099 5.453 -20.371 1.00 67.50 78 ASP A N 1
ATOM 603 C CA . ASP A 1 78 ? -5.105 5.682 -21.401 1.00 67.50 78 ASP A CA 1
ATOM 604 C C . ASP A 1 78 ? -4.717 4.875 -22.645 1.00 67.50 78 ASP A C 1
ATOM 606 O O . ASP A 1 78 ? -3.735 5.167 -23.337 1.00 67.50 78 ASP A O 1
ATOM 610 N N . LEU A 1 79 ? -5.493 3.824 -22.899 1.00 63.44 79 LEU A N 1
ATOM 611 C CA . LEU A 1 79 ? -5.324 2.908 -24.023 1.00 63.44 79 LEU A CA 1
ATOM 612 C C . LEU A 1 79 ? -5.644 3.574 -25.374 1.00 63.44 79 LEU A C 1
ATOM 614 O O . LEU A 1 79 ? -5.259 3.042 -26.414 1.00 63.44 79 LEU A O 1
ATOM 618 N N . ASN A 1 80 ? -6.305 4.738 -25.358 1.00 64.81 80 ASN A N 1
ATOM 619 C CA . ASN A 1 80 ? -6.639 5.539 -26.536 1.00 64.81 80 ASN A CA 1
ATOM 620 C C . ASN A 1 80 ? -5.558 6.583 -26.869 1.00 64.81 80 ASN A C 1
ATOM 622 O O . ASN A 1 80 ? -5.495 7.054 -28.006 1.00 64.81 80 ASN A O 1
ATOM 626 N N . ALA A 1 81 ? -4.710 6.948 -25.901 1.00 61.06 81 ALA A N 1
ATOM 627 C CA . ALA A 1 81 ? -3.665 7.948 -26.089 1.00 61.06 81 ALA A CA 1
ATOM 628 C C . ALA A 1 81 ? -2.562 7.453 -27.051 1.00 61.06 81 ALA A C 1
ATOM 630 O O . ALA A 1 81 ? -2.209 6.265 -27.032 1.00 61.06 81 ALA A O 1
ATOM 631 N N . PRO A 1 82 ? -1.958 8.342 -27.866 1.00 62.97 82 PRO A N 1
ATOM 632 C CA . PRO A 1 82 ? -0.852 7.982 -28.745 1.00 62.97 82 PRO A CA 1
ATOM 633 C C . PRO A 1 82 ? 0.294 7.300 -27.991 1.00 62.97 82 PRO A C 1
ATOM 635 O O . PRO A 1 82 ? 0.735 7.742 -26.929 1.00 62.97 82 PRO A O 1
ATOM 638 N N . LYS A 1 83 ? 0.830 6.223 -28.578 1.00 59.62 83 LYS A N 1
ATOM 639 C CA . LYS A 1 83 ? 1.885 5.396 -27.963 1.00 59.62 83 LYS A CA 1
ATOM 640 C C . LYS A 1 83 ? 3.187 6.143 -27.663 1.00 59.62 83 LYS A C 1
ATOM 642 O O . LYS A 1 83 ? 4.019 5.578 -26.955 1.00 59.62 83 LYS A O 1
ATOM 647 N N . ASP A 1 84 ? 3.347 7.350 -28.182 1.00 63.25 84 ASP A N 1
ATOM 648 C CA . ASP A 1 84 ? 4.556 8.162 -28.076 1.00 63.25 84 ASP A CA 1
ATOM 649 C C . ASP A 1 84 ? 4.377 9.336 -27.090 1.00 63.25 84 ASP A C 1
ATOM 651 O O . ASP A 1 84 ? 5.353 9.972 -26.703 1.00 63.25 84 ASP A O 1
ATOM 655 N N . GLU A 1 85 ? 3.141 9.577 -26.628 1.00 57.75 85 GLU A N 1
ATOM 656 C CA . GLU A 1 85 ? 2.781 10.579 -25.609 1.00 57.75 85 GLU A CA 1
ATOM 657 C C . GLU A 1 85 ? 2.658 9.964 -24.199 1.00 57.75 85 GLU A C 1
ATOM 659 O O . GLU A 1 85 ? 2.709 10.670 -23.193 1.00 57.75 85 GLU A O 1
ATOM 664 N N . GLN A 1 86 ? 2.538 8.634 -24.104 1.00 58.75 86 GLN A N 1
ATOM 665 C CA . GLN A 1 86 ? 2.472 7.897 -22.838 1.00 58.75 86 GLN A CA 1
ATOM 666 C C . GLN A 1 86 ? 3.834 7.903 -22.101 1.00 58.75 86 GLN A C 1
ATOM 668 O O . GLN A 1 86 ? 4.805 7.353 -22.635 1.00 58.75 86 GLN A O 1
ATOM 673 N N . PRO A 1 87 ? 3.934 8.408 -20.852 1.00 55.28 87 PRO A N 1
ATOM 674 C CA . PRO A 1 87 ? 5.169 8.353 -20.066 1.00 55.28 87 PRO A CA 1
ATOM 675 C C . PRO A 1 87 ? 5.468 6.914 -19.613 1.00 55.28 87 PRO A C 1
ATOM 677 O O . PRO A 1 87 ? 5.015 6.450 -18.567 1.00 55.28 87 PRO A O 1
ATOM 680 N N . ARG A 1 88 ? 6.241 6.173 -20.416 1.00 61.91 88 ARG A N 1
ATOM 681 C CA . ARG A 1 88 ? 6.568 4.761 -20.156 1.00 61.91 88 ARG A CA 1
ATOM 682 C C . ARG A 1 88 ? 7.648 4.577 -19.093 1.00 61.91 88 ARG A C 1
ATOM 684 O O . ARG A 1 88 ? 8.774 4.185 -19.393 1.00 61.91 88 ARG A O 1
ATOM 691 N N . VAL A 1 89 ? 7.251 4.763 -17.837 1.00 73.69 89 VAL A N 1
ATOM 692 C CA . VAL A 1 89 ? 7.951 4.185 -16.684 1.00 73.69 89 VAL A CA 1
ATOM 693 C C . VAL A 1 89 ? 8.047 2.666 -16.888 1.00 73.69 89 VAL A C 1
ATOM 695 O O . VAL A 1 89 ? 7.042 1.988 -17.147 1.00 73.69 89 VAL A O 1
ATOM 698 N N . ASP A 1 90 ? 9.265 2.123 -16.835 1.00 82.00 90 ASP A N 1
ATOM 699 C CA . ASP A 1 90 ? 9.498 0.706 -17.113 1.00 82.00 90 ASP A CA 1
ATOM 700 C C . ASP A 1 90 ? 8.812 -0.188 -16.071 1.00 82.00 90 ASP A C 1
ATOM 702 O O . ASP A 1 90 ? 8.641 0.200 -14.914 1.00 82.00 90 ASP A O 1
ATOM 706 N N . ARG A 1 91 ? 8.436 -1.413 -16.466 1.00 81.19 91 ARG A N 1
ATOM 707 C CA . ARG A 1 91 ? 7.657 -2.308 -15.597 1.00 81.19 91 ARG A CA 1
ATOM 708 C C . ARG A 1 91 ? 8.305 -2.513 -14.224 1.00 81.19 91 ARG A C 1
ATOM 710 O O . ARG A 1 91 ? 7.575 -2.512 -13.245 1.00 81.19 91 ARG A O 1
ATOM 717 N N . ARG A 1 92 ? 9.635 -2.658 -14.122 1.00 84.06 92 ARG A N 1
ATOM 718 C CA . ARG A 1 92 ? 10.291 -2.900 -12.822 1.00 84.06 92 ARG A CA 1
ATOM 719 C C . ARG A 1 92 ? 10.186 -1.690 -11.906 1.00 84.06 92 ARG A C 1
ATOM 721 O O . ARG A 1 92 ? 10.018 -1.878 -10.710 1.00 84.06 92 ARG A O 1
ATOM 728 N N . THR A 1 93 ? 10.280 -0.481 -12.454 1.00 86.88 93 THR A N 1
ATOM 729 C CA . THR A 1 93 ? 10.043 0.744 -11.681 1.00 86.88 93 THR A CA 1
ATOM 730 C C . THR A 1 93 ? 8.603 0.813 -11.200 1.00 86.88 93 THR A C 1
ATOM 732 O O . THR A 1 93 ? 8.398 1.045 -10.018 1.00 86.88 93 THR A O 1
ATOM 735 N N . ARG A 1 94 ? 7.625 0.465 -12.046 1.00 88.06 94 ARG A N 1
ATOM 736 C CA . ARG A 1 94 ? 6.208 0.437 -11.647 1.00 88.06 94 ARG A CA 1
ATOM 737 C C . ARG A 1 94 ? 5.907 -0.568 -10.529 1.00 88.06 94 ARG A C 1
ATOM 739 O O . ARG A 1 94 ? 5.224 -0.202 -9.579 1.00 88.06 94 ARG A O 1
ATOM 746 N N . GLU A 1 95 ? 6.457 -1.789 -10.582 1.00 87.69 95 GLU A N 1
ATOM 747 C CA . GLU A 1 95 ? 6.296 -2.741 -9.462 1.00 87.69 95 GLU A CA 1
ATOM 748 C C . GLU A 1 95 ? 6.971 -2.202 -8.180 1.00 87.69 95 GLU A C 1
ATOM 750 O O . GLU A 1 95 ? 6.436 -2.343 -7.085 1.00 87.69 95 GLU A O 1
ATOM 755 N N . VAL A 1 96 ? 8.151 -1.572 -8.295 1.00 89.75 96 VAL A N 1
ATOM 756 C CA . VAL A 1 96 ? 8.909 -1.033 -7.147 1.00 89.75 96 VAL A CA 1
ATOM 757 C C . VAL A 1 96 ? 8.225 0.182 -6.527 1.00 89.75 96 VAL A C 1
ATOM 759 O O . VAL A 1 96 ? 8.224 0.304 -5.304 1.00 89.75 96 VAL A O 1
ATOM 762 N N . GLU A 1 97 ? 7.635 1.064 -7.329 1.00 91.75 97 GLU A N 1
ATOM 763 C CA . GLU A 1 97 ? 6.883 2.225 -6.856 1.00 91.75 97 GLU A CA 1
ATOM 764 C C . GLU A 1 97 ? 5.594 1.777 -6.155 1.00 91.75 97 GLU A C 1
ATOM 766 O O . GLU A 1 97 ? 5.391 2.139 -4.994 1.00 91.75 97 GLU A O 1
ATOM 771 N N . ALA A 1 98 ? 4.790 0.907 -6.780 1.00 91.94 98 ALA A N 1
ATOM 772 C CA . ALA A 1 98 ? 3.573 0.359 -6.174 1.00 91.94 98 ALA A CA 1
ATOM 773 C C . ALA A 1 98 ? 3.849 -0.418 -4.871 1.00 91.94 98 ALA A C 1
ATOM 775 O O . ALA A 1 98 ? 3.165 -0.219 -3.866 1.00 91.94 98 ALA A O 1
ATOM 776 N N . GLU A 1 99 ? 4.896 -1.247 -4.839 1.00 90.81 99 GLU A N 1
ATOM 777 C CA . GLU A 1 99 ? 5.296 -1.994 -3.643 1.00 90.81 99 GLU A CA 1
ATOM 778 C C . GLU A 1 99 ? 5.862 -1.093 -2.537 1.00 90.81 99 GLU A C 1
ATOM 780 O O . GLU A 1 99 ? 5.546 -1.276 -1.362 1.00 90.81 99 GLU A O 1
ATOM 785 N N . SER A 1 100 ? 6.653 -0.075 -2.888 1.00 92.00 100 SER A N 1
ATOM 786 C CA . SER A 1 100 ? 7.176 0.878 -1.901 1.00 92.00 100 SER A CA 1
ATOM 787 C C . SER A 1 100 ? 6.064 1.747 -1.306 1.00 92.00 100 SER A C 1
ATOM 789 O O . SER A 1 100 ? 6.113 2.069 -0.116 1.00 92.00 100 SER A O 1
ATOM 791 N N . VAL A 1 101 ? 5.043 2.096 -2.098 1.00 94.69 101 VAL A N 1
ATOM 792 C CA . VAL A 1 101 ? 3.823 2.762 -1.619 1.00 94.69 101 VAL A CA 1
ATOM 793 C C . VAL A 1 101 ? 3.052 1.833 -0.683 1.00 94.69 101 VAL A C 1
ATOM 795 O O . VAL A 1 101 ? 2.789 2.227 0.453 1.00 94.69 101 VAL A O 1
ATOM 798 N N . ALA A 1 102 ? 2.771 0.591 -1.094 1.00 93.50 102 ALA A N 1
ATOM 799 C CA . ALA A 1 102 ? 2.065 -0.390 -0.267 1.00 93.50 102 ALA A CA 1
ATOM 800 C C . ALA A 1 102 ? 2.767 -0.626 1.079 1.00 93.50 102 ALA A C 1
ATOM 802 O O . ALA A 1 102 ? 2.137 -0.506 2.129 1.00 93.50 102 ALA A O 1
ATOM 803 N N . TYR A 1 103 ? 4.086 -0.841 1.069 1.00 91.06 103 TYR A N 1
ATOM 804 C CA . TYR A 1 103 ? 4.900 -0.932 2.280 1.00 91.06 103 TYR A CA 1
ATOM 805 C C . TYR A 1 103 ? 4.778 0.325 3.159 1.00 91.06 103 TYR A C 1
ATOM 807 O O . TYR A 1 103 ? 4.542 0.214 4.360 1.00 91.06 103 TYR A O 1
ATOM 815 N N . THR A 1 104 ? 4.910 1.524 2.582 1.00 92.62 104 THR A N 1
ATOM 816 C CA . THR A 1 104 ? 4.879 2.790 3.340 1.00 92.62 104 THR A CA 1
ATOM 817 C C .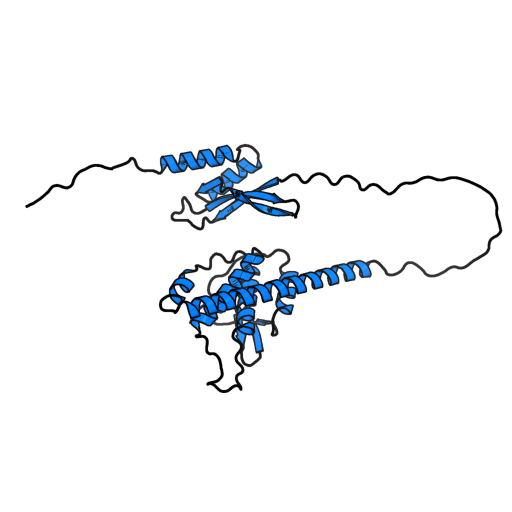 THR A 1 104 ? 3.521 3.027 4.008 1.00 92.62 104 THR A C 1
ATOM 819 O O . THR A 1 104 ? 3.476 3.405 5.180 1.00 92.62 104 THR A O 1
ATOM 822 N N . VAL A 1 105 ? 2.417 2.754 3.306 1.00 94.50 105 VAL A N 1
ATOM 823 C CA . VAL A 1 105 ? 1.055 2.861 3.853 1.00 94.50 105 VAL A CA 1
ATOM 824 C C . VAL A 1 105 ? 0.825 1.798 4.935 1.00 94.50 105 VAL A C 1
ATOM 826 O O . VAL A 1 105 ? 0.361 2.131 6.023 1.00 94.50 105 VAL A O 1
ATOM 829 N N . CYS A 1 106 ? 1.216 0.539 4.704 1.00 91.50 106 CYS A N 1
ATOM 830 C CA . CYS A 1 1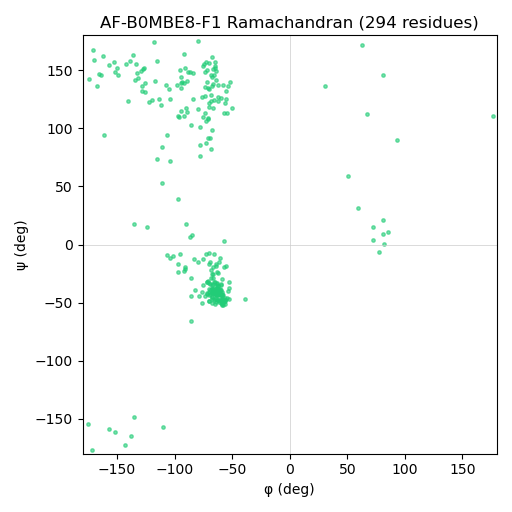06 ? 1.110 -0.519 5.715 1.00 91.50 106 CYS A CA 1
ATOM 831 C C . CYS A 1 106 ? 1.878 -0.169 7.001 1.00 91.50 106 CYS A C 1
ATOM 833 O O . CYS A 1 106 ? 1.313 -0.236 8.094 1.00 91.50 106 CYS A O 1
ATOM 835 N N . GLN A 1 107 ? 3.131 0.282 6.885 1.00 89.62 107 GLN A N 1
ATOM 836 C CA . GLN A 1 107 ? 3.941 0.689 8.037 1.00 89.62 107 GLN A CA 1
ATOM 837 C C . GLN A 1 107 ? 3.356 1.899 8.783 1.00 89.62 107 GLN A C 1
ATOM 839 O O . GLN A 1 107 ? 3.474 1.953 10.007 1.00 89.62 107 GLN A O 1
ATOM 844 N N . HIS A 1 108 ? 2.692 2.838 8.094 1.00 91.69 108 HIS A N 1
ATOM 845 C CA . HIS A 1 108 ? 2.010 3.965 8.744 1.00 91.69 108 HIS A CA 1
ATOM 846 C C . HIS A 1 108 ? 0.937 3.491 9.738 1.00 91.69 108 HIS A C 1
ATOM 848 O O . HIS A 1 108 ? 0.877 3.979 10.866 1.00 91.69 108 HIS A O 1
ATOM 854 N N . TYR A 1 109 ? 0.144 2.490 9.348 1.00 87.75 109 TYR A N 1
ATOM 855 C CA . TYR A 1 109 ? -0.899 1.893 10.189 1.00 87.75 109 TYR A CA 1
ATOM 856 C C . TYR A 1 109 ? -0.396 0.756 11.098 1.00 87.75 109 TYR A C 1
ATOM 858 O O . TYR A 1 109 ? -1.187 0.110 11.780 1.00 87.75 109 TYR A O 1
ATOM 866 N N . GLY A 1 110 ? 0.919 0.510 11.148 1.00 86.06 110 GLY A N 1
ATOM 867 C CA . GLY A 1 110 ? 1.520 -0.545 11.972 1.00 86.06 110 GLY A CA 1
ATOM 868 C C . GLY A 1 110 ? 1.280 -1.973 11.463 1.00 86.06 110 GLY A C 1
ATOM 869 O O . GLY A 1 110 ? 1.509 -2.928 12.207 1.00 86.06 110 GLY A O 1
ATOM 870 N N . LEU A 1 111 ? 0.839 -2.123 10.211 1.00 83.81 111 LEU A N 1
ATOM 871 C CA . LEU A 1 111 ? 0.628 -3.404 9.541 1.00 83.81 111 LEU A CA 1
ATOM 872 C C . LEU A 1 111 ? 1.992 -3.996 9.153 1.00 83.81 111 LEU A C 1
ATOM 874 O O . LEU A 1 111 ? 2.695 -3.471 8.286 1.00 83.81 111 LEU A O 1
ATOM 878 N N . ASP A 1 112 ? 2.393 -5.074 9.829 1.00 73.81 112 ASP A N 1
ATOM 879 C CA . ASP A 1 112 ? 3.746 -5.631 9.728 1.00 73.81 112 ASP A CA 1
ATOM 880 C C . ASP A 1 112 ? 3.947 -6.460 8.448 1.00 73.81 112 ASP A C 1
ATOM 882 O O . ASP A 1 112 ? 3.805 -7.680 8.424 1.00 73.81 112 ASP A O 1
ATOM 886 N N . THR A 1 113 ? 4.304 -5.770 7.368 1.00 70.50 113 THR A N 1
ATOM 887 C CA . THR A 1 113 ? 4.693 -6.353 6.076 1.00 70.50 113 THR A CA 1
ATOM 888 C C . THR A 1 113 ? 6.203 -6.631 5.973 1.00 70.50 113 THR A C 1
ATOM 890 O O . THR A 1 113 ? 6.722 -6.756 4.864 1.00 70.50 113 THR A O 1
ATOM 893 N N . SER A 1 114 ? 6.952 -6.681 7.086 1.00 60.69 114 SER A N 1
ATOM 894 C CA . SER A 1 114 ? 8.430 -6.638 7.072 1.00 60.69 114 SER A CA 1
ATOM 895 C C . SER A 1 114 ? 9.150 -7.879 6.521 1.00 60.69 114 SER A C 1
ATOM 897 O O . SER A 1 114 ? 10.352 -7.806 6.266 1.00 60.69 114 SER A O 1
ATOM 899 N N . ASP A 1 115 ? 8.438 -8.976 6.230 1.00 57.41 115 ASP A N 1
ATOM 900 C CA . ASP A 1 115 ? 8.982 -10.089 5.431 1.00 57.41 115 ASP A CA 1
ATOM 901 C C . ASP A 1 115 ? 9.366 -9.641 3.991 1.00 57.41 115 ASP A C 1
ATOM 903 O O . ASP A 1 115 ? 10.152 -10.312 3.313 1.00 57.41 115 ASP A O 1
ATOM 907 N N . TYR A 1 116 ? 8.903 -8.465 3.530 1.00 57.28 116 TYR A N 1
ATOM 908 C CA . TYR A 1 116 ? 9.366 -7.833 2.289 1.00 57.28 116 TYR A CA 1
ATOM 909 C C . TYR A 1 116 ? 10.808 -7.311 2.380 1.00 57.28 116 TYR A C 1
ATOM 911 O O . TYR A 1 116 ? 11.097 -6.165 2.724 1.00 57.28 116 TYR A O 1
ATOM 919 N N . SER A 1 117 ? 11.745 -8.172 1.990 1.00 51.78 117 SER A N 1
ATOM 920 C CA . SER A 1 117 ? 13.169 -7.847 1.918 1.00 51.78 117 SER A CA 1
ATOM 921 C C . SER A 1 117 ? 13.485 -6.859 0.784 1.00 51.78 117 SER A C 1
ATOM 923 O O . SER A 1 117 ? 13.384 -7.209 -0.389 1.00 51.78 117 SER A O 1
ATOM 925 N N . PHE A 1 118 ? 14.004 -5.671 1.119 1.00 59.09 118 PHE A N 1
ATOM 926 C CA . PHE A 1 118 ? 14.447 -4.601 0.195 1.00 59.09 118 PHE A CA 1
ATOM 927 C C . PHE A 1 118 ? 15.522 -4.988 -0.855 1.00 59.09 118 PHE A C 1
ATOM 929 O O . PHE A 1 118 ? 15.969 -4.138 -1.628 1.00 59.09 118 PHE A O 1
ATOM 936 N N . GLY A 1 119 ? 15.954 -6.252 -0.933 1.00 63.25 119 GLY A N 1
ATOM 937 C CA . GLY A 1 119 ? 16.960 -6.719 -1.895 1.00 63.25 119 GLY A CA 1
ATOM 938 C C . GLY A 1 119 ? 16.573 -6.494 -3.363 1.00 63.25 119 GLY A C 1
ATOM 939 O O . GLY A 1 119 ? 17.447 -6.234 -4.189 1.00 63.25 119 GLY A O 1
ATOM 940 N N . TYR A 1 120 ? 15.275 -6.508 -3.689 1.00 63.78 120 TYR A N 1
ATOM 941 C CA . TYR A 1 120 ? 14.799 -6.175 -5.036 1.00 63.78 120 TYR A CA 1
ATOM 942 C C . TYR A 1 120 ? 14.979 -4.681 -5.366 1.00 63.78 120 TYR A C 1
ATOM 944 O O . TYR A 1 120 ? 15.322 -4.359 -6.501 1.00 63.78 120 TYR A O 1
ATOM 952 N N . VAL A 1 121 ? 14.853 -3.778 -4.383 1.00 71.00 121 VAL A N 1
ATOM 953 C CA . VAL A 1 121 ? 15.088 -2.330 -4.557 1.00 71.00 121 VAL A CA 1
ATOM 954 C C . VAL A 1 121 ? 16.565 -2.055 -4.839 1.00 71.00 121 VAL A C 1
ATOM 956 O O . VAL A 1 121 ? 16.880 -1.288 -5.743 1.00 71.00 121 VAL A O 1
ATOM 959 N N . ALA A 1 122 ? 17.481 -2.734 -4.139 1.00 73.00 122 ALA A N 1
ATOM 960 C CA . ALA A 1 122 ? 18.917 -2.647 -4.422 1.00 73.00 122 ALA A CA 1
ATOM 961 C C . ALA A 1 122 ? 19.275 -3.162 -5.833 1.00 73.00 122 ALA A C 1
ATOM 963 O O . ALA A 1 122 ? 20.144 -2.605 -6.501 1.00 73.00 122 ALA A O 1
ATOM 964 N N . GLY A 1 123 ? 18.584 -4.204 -6.309 1.00 80.44 123 GLY A N 1
ATOM 965 C CA . GLY A 1 123 ? 18.714 -4.693 -7.685 1.00 80.44 123 GLY A CA 1
ATOM 966 C C . GLY A 1 123 ? 18.092 -3.764 -8.736 1.00 80.44 123 GLY A C 1
ATOM 967 O O . GLY A 1 123 ? 18.606 -3.679 -9.848 1.00 80.44 123 GLY A O 1
ATOM 968 N N . TRP A 1 124 ? 17.010 -3.057 -8.398 1.00 84.62 124 TRP A N 1
ATOM 969 C CA . TRP A 1 124 ? 16.339 -2.082 -9.267 1.00 84.62 124 TRP A CA 1
ATOM 970 C C . TRP A 1 124 ? 17.102 -0.758 -9.395 1.00 84.62 124 TRP A C 1
ATOM 972 O O . TRP A 1 124 ? 17.079 -0.160 -10.470 1.00 84.62 124 TRP A O 1
ATOM 982 N N . SER A 1 125 ? 17.773 -0.305 -8.332 1.00 82.25 125 SER A N 1
ATOM 983 C CA . SER A 1 125 ? 18.542 0.946 -8.340 1.00 82.25 125 SER A CA 1
ATOM 984 C C . SER A 1 125 ? 19.916 0.818 -9.003 1.00 82.25 125 SER A C 1
ATOM 986 O O . SER A 1 125 ? 20.536 1.825 -9.348 1.00 82.25 125 SER A O 1
ATOM 988 N N . SER A 1 126 ? 20.398 -0.410 -9.208 1.00 83.69 126 SER A N 1
ATOM 989 C CA . SER A 1 126 ? 21.675 -0.677 -9.864 1.00 83.69 126 SER A CA 1
ATOM 990 C C . SER A 1 126 ? 21.638 -0.266 -11.341 1.00 83.69 126 SER A C 1
ATOM 992 O O . SER A 1 126 ? 20.869 -0.812 -12.128 1.00 83.69 126 SER A O 1
ATOM 994 N N . GLY A 1 127 ? 22.485 0.697 -11.717 1.00 78.38 127 GLY A N 1
ATOM 995 C CA . GLY A 1 127 ? 22.578 1.205 -13.090 1.00 78.38 127 GLY A CA 1
ATOM 996 C C . GLY A 1 127 ? 21.578 2.308 -13.454 1.00 78.38 127 GLY A C 1
ATOM 997 O O . GLY A 1 127 ? 21.482 2.636 -14.633 1.00 78.38 127 GLY A O 1
ATOM 998 N N . ARG A 1 128 ? 20.858 2.886 -12.481 1.00 83.81 128 ARG A N 1
ATOM 999 C CA . ARG A 1 128 ? 19.994 4.062 -12.691 1.00 83.81 128 ARG A CA 1
ATOM 1000 C C . ARG A 1 128 ? 20.686 5.369 -12.347 1.00 83.81 128 ARG A C 1
ATOM 1002 O O . ARG A 1 128 ? 21.499 5.433 -11.426 1.00 83.81 128 ARG A O 1
ATOM 1009 N N . GLU A 1 129 ? 20.279 6.428 -13.037 1.00 88.31 129 GLU A N 1
ATOM 1010 C CA . GLU A 1 129 ? 20.709 7.786 -12.726 1.00 88.31 129 GLU A CA 1
ATOM 1011 C C . GLU A 1 129 ? 20.088 8.320 -11.429 1.00 88.31 129 GLU A C 1
ATOM 1013 O O . GLU A 1 129 ? 18.954 8.004 -11.058 1.00 88.31 129 GLU A O 1
ATOM 1018 N N . LEU A 1 130 ? 20.819 9.202 -10.741 1.00 86.62 130 LEU A N 1
ATOM 1019 C CA . LEU A 1 130 ? 20.370 9.790 -9.472 1.00 86.62 130 LEU A CA 1
ATOM 1020 C C . LEU A 1 130 ? 19.090 10.636 -9.628 1.00 86.62 130 LEU A C 1
ATOM 1022 O O . LEU A 1 130 ? 18.361 10.837 -8.656 1.00 86.62 130 LEU A O 1
ATOM 1026 N N . SER A 1 131 ? 18.814 11.137 -10.834 1.00 87.25 131 SER A N 1
ATOM 1027 C CA . SER A 1 131 ? 17.564 11.812 -11.196 1.00 87.25 131 SER A CA 1
ATOM 1028 C C . SER A 1 131 ? 16.367 10.857 -11.203 1.00 87.25 131 SER A C 1
ATOM 1030 O O . SER A 1 131 ? 15.357 11.184 -10.586 1.00 87.25 131 SER A O 1
ATOM 1032 N N . GLU A 1 132 ? 16.488 9.676 -11.821 1.00 84.44 132 GLU A N 1
ATOM 1033 C CA . GLU A 1 132 ? 15.437 8.643 -11.819 1.00 84.44 132 GLU A CA 1
ATOM 1034 C C . GLU A 1 132 ? 15.103 8.219 -10.389 1.00 84.44 132 GLU A C 1
ATOM 1036 O O . GLU A 1 132 ? 13.950 8.280 -9.971 1.00 84.44 132 GLU A O 1
ATOM 1041 N N . LEU A 1 133 ? 16.132 7.876 -9.604 1.00 87.00 133 LEU A N 1
ATOM 1042 C CA . LEU A 1 133 ? 15.968 7.424 -8.221 1.00 87.00 133 LEU A CA 1
ATOM 1043 C C . LEU A 1 133 ? 15.265 8.475 -7.351 1.00 87.00 133 LEU A C 1
ATOM 1045 O O . LEU A 1 133 ? 14.400 8.132 -6.547 1.00 87.00 133 LEU A O 1
ATOM 1049 N N . LYS A 1 134 ? 15.600 9.761 -7.522 1.00 88.75 134 LYS A N 1
ATOM 1050 C CA . LYS A 1 134 ? 14.914 10.865 -6.833 1.00 88.75 134 LYS A CA 1
ATOM 1051 C C . LYS A 1 134 ? 13.472 11.044 -7.304 1.00 88.75 134 LYS A C 1
ATOM 1053 O O . LYS A 1 134 ? 12.614 11.274 -6.459 1.00 88.75 134 LYS A O 1
ATOM 1058 N N . SER A 1 135 ? 13.213 10.928 -8.608 1.00 90.69 135 SER A N 1
ATOM 1059 C CA . SER A 1 135 ? 11.861 11.015 -9.168 1.00 90.69 135 SER A CA 1
ATOM 1060 C C . SER A 1 135 ? 10.967 9.932 -8.570 1.00 90.69 135 SER A C 1
ATOM 1062 O O . SER A 1 135 ? 9.923 10.255 -8.017 1.00 90.69 135 SER A O 1
ATOM 1064 N N . SER A 1 136 ? 11.413 8.673 -8.575 1.00 90.88 136 SER A N 1
ATOM 1065 C CA . SER A 1 136 ? 10.638 7.562 -8.014 1.00 90.88 136 SER A CA 1
ATOM 1066 C C . SER A 1 136 ? 10.421 7.683 -6.509 1.00 90.88 136 SER A C 1
ATOM 1068 O O . SER A 1 136 ? 9.313 7.458 -6.032 1.00 90.88 136 SER A O 1
ATOM 1070 N N . LEU A 1 137 ? 11.436 8.098 -5.741 1.00 91.50 137 LEU A N 1
ATOM 1071 C CA . LEU A 1 137 ? 11.272 8.336 -4.302 1.00 91.50 137 LEU A CA 1
ATOM 1072 C C . LEU A 1 137 ? 10.261 9.455 -4.002 1.00 91.50 137 LEU A C 1
ATOM 1074 O O . LEU A 1 137 ? 9.510 9.344 -3.035 1.00 91.50 137 LEU A O 1
ATOM 1078 N N . GLU A 1 138 ? 10.206 10.503 -4.827 1.00 94.75 138 GLU A N 1
ATOM 1079 C CA . GLU A 1 138 ? 9.218 11.579 -4.698 1.00 94.75 138 GLU A CA 1
ATOM 1080 C C . GLU A 1 138 ? 7.806 11.115 -5.101 1.00 94.75 138 GLU A C 1
ATOM 1082 O O . GLU A 1 138 ? 6.849 11.388 -4.375 1.00 94.75 138 GLU A O 1
ATOM 1087 N N . THR A 1 139 ? 7.679 10.334 -6.181 1.00 93.81 139 THR A N 1
ATOM 1088 C CA . THR A 1 139 ? 6.429 9.666 -6.590 1.00 93.81 139 THR A CA 1
ATOM 1089 C C . THR A 1 139 ? 5.875 8.788 -5.463 1.00 93.81 139 THR A C 1
ATOM 1091 O O . THR A 1 139 ? 4.721 8.950 -5.062 1.00 93.81 139 THR A O 1
ATOM 1094 N N . ILE A 1 140 ? 6.712 7.913 -4.891 1.00 94.06 140 ILE A N 1
ATOM 1095 C CA . ILE A 1 140 ? 6.366 7.039 -3.758 1.00 94.06 140 ILE A CA 1
ATOM 1096 C C . ILE A 1 140 ? 5.918 7.875 -2.552 1.00 94.06 140 ILE A C 1
ATOM 1098 O O . ILE A 1 140 ? 4.880 7.593 -1.952 1.00 94.06 140 ILE A O 1
ATOM 1102 N N . ARG A 1 141 ? 6.675 8.929 -2.210 1.00 96.25 141 ARG A N 1
ATOM 1103 C CA . ARG A 1 141 ? 6.369 9.823 -1.084 1.00 96.25 141 ARG A CA 1
ATOM 1104 C C . ARG A 1 141 ? 5.015 10.513 -1.255 1.00 96.25 141 ARG A C 1
ATOM 1106 O O . ARG A 1 141 ? 4.263 10.598 -0.286 1.00 96.25 141 ARG A O 1
ATOM 1113 N N . SER A 1 142 ? 4.712 11.004 -2.457 1.00 97.69 142 SER A N 1
ATOM 1114 C CA . SER A 1 142 ? 3.458 11.705 -2.745 1.00 97.69 142 SER A CA 1
ATOM 1115 C C . SER A 1 142 ? 2.263 10.750 -2.738 1.00 97.69 142 SER A C 1
ATOM 1117 O O . SER A 1 142 ? 1.287 11.003 -2.035 1.00 97.69 142 SER A O 1
ATOM 1119 N N . ALA A 1 143 ? 2.356 9.614 -3.436 1.00 96.75 143 ALA A N 1
ATOM 1120 C CA . ALA A 1 143 ? 1.265 8.643 -3.520 1.00 96.75 143 ALA A CA 1
ATOM 1121 C C . ALA A 1 143 ? 0.941 7.987 -2.171 1.00 96.75 143 ALA A C 1
ATOM 1123 O O . ALA A 1 143 ? -0.232 7.862 -1.820 1.00 96.75 143 ALA A O 1
ATOM 1124 N N . ALA A 1 144 ? 1.956 7.624 -1.377 1.00 96.75 144 ALA A N 1
ATOM 1125 C CA . ALA A 1 144 ? 1.728 7.101 -0.032 1.00 96.75 144 ALA A CA 1
ATOM 1126 C C . ALA A 1 144 ? 1.047 8.145 0.870 1.00 96.75 144 ALA A C 1
ATOM 1128 O O . ALA A 1 144 ? 0.110 7.806 1.589 1.00 96.75 144 ALA A O 1
ATOM 1129 N N . ALA A 1 145 ? 1.461 9.417 0.798 1.00 97.44 145 ALA A N 1
ATOM 1130 C CA . ALA A 1 145 ? 0.830 10.496 1.558 1.00 97.44 145 ALA A CA 1
ATOM 1131 C C . ALA A 1 145 ? -0.624 10.753 1.124 1.00 97.44 145 ALA A C 1
ATOM 1133 O O . ALA A 1 145 ? -1.487 10.919 1.983 1.00 97.44 145 ALA A O 1
ATOM 1134 N N . GLU A 1 146 ? -0.926 10.751 -0.179 1.00 97.62 146 GLU A N 1
ATOM 1135 C CA . GLU A 1 146 ? -2.307 10.838 -0.673 1.00 97.62 146 GLU A CA 1
ATOM 1136 C C . GLU A 1 146 ? -3.182 9.692 -0.165 1.00 97.62 146 GLU A C 1
ATOM 1138 O O . GLU A 1 146 ? -4.292 9.938 0.308 1.00 97.62 146 GLU A O 1
ATOM 1143 N N . ILE A 1 147 ? -2.698 8.449 -0.260 1.00 97.19 147 ILE A N 1
ATOM 1144 C CA . ILE A 1 147 ? -3.451 7.261 0.157 1.00 97.19 147 ILE A CA 1
ATOM 1145 C C . ILE A 1 147 ? -3.704 7.292 1.670 1.00 97.19 147 ILE A C 1
ATOM 1147 O O . ILE A 1 147 ? -4.848 7.121 2.078 1.00 97.19 147 ILE A O 1
ATOM 1151 N N . ILE A 1 148 ? -2.693 7.603 2.493 1.00 96.19 148 ILE A N 1
ATOM 1152 C CA . ILE A 1 148 ? -2.848 7.764 3.952 1.00 96.19 148 ILE A CA 1
ATOM 1153 C C . ILE A 1 148 ? -3.879 8.855 4.277 1.00 96.19 148 ILE A C 1
ATOM 1155 O O . ILE A 1 148 ? -4.849 8.594 4.981 1.00 96.19 148 ILE A O 1
ATOM 1159 N N . ASN A 1 149 ? -3.734 10.058 3.709 1.00 96.94 149 ASN A N 1
ATOM 1160 C CA . ASN A 1 149 ? -4.669 11.163 3.958 1.00 96.94 149 ASN A CA 1
ATOM 1161 C C . ASN A 1 149 ? -6.113 10.822 3.536 1.00 96.94 149 ASN A C 1
ATOM 1163 O O . ASN A 1 149 ? -7.065 11.268 4.177 1.00 96.94 149 ASN A O 1
ATOM 1167 N N . SER A 1 150 ? -6.278 10.037 2.467 1.00 96.62 150 SER A N 1
ATOM 1168 C CA . SER A 1 150 ? -7.588 9.596 1.969 1.00 96.62 150 SER A CA 1
ATOM 1169 C C . SER A 1 150 ? -8.216 8.533 2.873 1.00 96.62 150 SER A C 1
ATOM 1171 O O . SER A 1 150 ? -9.394 8.649 3.210 1.00 96.62 150 SER A O 1
ATOM 1173 N N . ILE A 1 151 ? -7.437 7.540 3.321 1.00 94.31 151 ILE A N 1
ATOM 1174 C CA . ILE A 1 151 ? -7.888 6.520 4.280 1.00 94.31 151 ILE A CA 1
ATOM 1175 C C . ILE A 1 151 ? -8.288 7.195 5.595 1.00 94.31 151 ILE A C 1
ATOM 1177 O O . ILE A 1 151 ? -9.402 6.975 6.064 1.00 94.31 151 ILE A O 1
ATOM 1181 N N . ASP A 1 152 ? -7.445 8.072 6.149 1.00 92.31 152 ASP A N 1
ATOM 1182 C CA . ASP A 1 152 ? -7.719 8.803 7.394 1.00 92.31 152 ASP A CA 1
ATOM 1183 C C . ASP A 1 152 ? -9.008 9.639 7.305 1.00 92.31 152 ASP A C 1
ATOM 1185 O O . ASP A 1 152 ? -9.833 9.619 8.225 1.00 92.31 152 ASP A O 1
ATOM 1189 N N . ALA A 1 153 ? -9.222 10.343 6.187 1.00 93.50 153 ALA A N 1
ATOM 1190 C CA . ALA A 1 153 ? -10.444 11.107 5.947 1.00 93.50 153 ALA A CA 1
ATOM 1191 C C . ALA A 1 153 ? -11.680 10.195 5.868 1.00 93.50 153 ALA A C 1
ATOM 1193 O O . ALA A 1 153 ? -12.664 10.425 6.576 1.00 93.50 153 ALA A O 1
ATOM 1194 N N . ASN A 1 154 ? -11.611 9.128 5.068 1.00 93.00 154 ASN A N 1
ATOM 1195 C CA . ASN A 1 154 ? -12.692 8.159 4.894 1.00 93.00 154 ASN A CA 1
ATOM 1196 C C . ASN A 1 154 ? -13.048 7.438 6.206 1.00 93.00 154 ASN A C 1
ATOM 1198 O O . ASN A 1 154 ? -14.227 7.269 6.521 1.00 93.00 154 ASN A O 1
ATOM 1202 N N . PHE A 1 155 ? -12.048 7.071 7.007 1.00 85.44 155 PHE A N 1
ATOM 1203 C CA . PHE A 1 155 ? -12.212 6.440 8.317 1.00 85.44 155 PHE A CA 1
ATOM 1204 C C . PHE A 1 155 ? -12.863 7.403 9.324 1.00 85.44 155 PHE A C 1
ATOM 1206 O O . PHE A 1 155 ? -13.795 7.036 10.045 1.00 85.44 155 PHE A O 1
ATOM 1213 N N . ALA A 1 156 ? -12.453 8.677 9.315 1.00 86.12 156 ALA A N 1
ATOM 1214 C CA . ALA A 1 156 ? -13.066 9.727 10.126 1.00 86.12 156 ALA A CA 1
ATOM 1215 C C . ALA A 1 156 ? -14.499 10.087 9.688 1.00 86.12 156 ALA A C 1
ATOM 1217 O O . ALA A 1 156 ? -15.246 10.656 10.485 1.00 86.12 156 ALA A O 1
ATOM 1218 N N . GLU A 1 157 ? -14.908 9.802 8.449 1.00 89.00 157 GLU A N 1
ATOM 1219 C CA . GLU A 1 157 ? -16.313 9.877 8.026 1.00 89.00 157 GLU A CA 1
ATOM 1220 C C . GLU A 1 157 ? -17.126 8.659 8.463 1.00 89.00 157 GLU A C 1
ATOM 1222 O O . GLU A 1 157 ? -18.235 8.831 8.968 1.00 89.00 157 GLU A O 1
ATOM 1227 N N . LEU A 1 158 ? -16.582 7.448 8.299 1.00 84.81 158 LEU A N 1
ATOM 1228 C CA . LEU A 1 158 ? -17.249 6.204 8.696 1.00 84.81 158 LEU A CA 1
ATOM 1229 C C . LEU A 1 158 ? -17.569 6.199 10.197 1.00 84.81 158 LEU A C 1
ATOM 1231 O O . LEU A 1 158 ? -18.702 5.898 10.568 1.00 84.81 158 LEU A O 1
ATOM 1235 N N . GLN A 1 159 ? -16.636 6.649 11.045 1.00 78.56 159 GLN A N 1
ATOM 1236 C CA . GLN A 1 159 ? -16.891 6.814 12.480 1.00 78.56 159 GLN A CA 1
ATOM 1237 C C . GLN A 1 159 ? -18.064 7.778 12.742 1.00 78.56 159 GLN A C 1
ATOM 1239 O O . GLN A 1 159 ? -19.023 7.414 13.412 1.00 78.56 159 GLN A O 1
ATOM 1244 N N . LYS A 1 160 ? -18.065 8.971 12.125 1.00 82.12 160 LYS A N 1
ATOM 1245 C CA . LYS A 1 160 ? -19.153 9.963 12.280 1.00 82.12 160 LYS A CA 1
ATOM 1246 C C . LYS A 1 160 ? -20.511 9.467 11.773 1.00 82.12 160 LYS A C 1
ATOM 1248 O O . LYS A 1 160 ? -21.532 10.021 12.181 1.00 82.12 160 LYS A O 1
ATOM 1253 N N . ALA A 1 161 ? -20.541 8.506 10.850 1.00 80.12 161 ALA A N 1
ATOM 1254 C CA . ALA A 1 161 ? -21.773 7.863 10.403 1.00 80.12 161 ALA A CA 1
ATOM 1255 C C . ALA A 1 161 ? -22.275 6.862 11.456 1.00 80.12 161 ALA A C 1
ATOM 1257 O O . ALA A 1 161 ? -23.412 6.988 11.906 1.00 80.12 161 ALA A O 1
ATOM 1258 N N . GLN A 1 162 ? -21.400 5.965 11.927 1.00 75.31 162 GLN A N 1
ATOM 1259 C CA . GLN A 1 162 ? -21.700 4.996 12.990 1.00 75.31 162 GLN A CA 1
ATOM 1260 C C . GLN A 1 162 ? -22.192 5.692 14.271 1.00 75.31 162 GLN A C 1
ATOM 1262 O O . GLN A 1 162 ? -23.230 5.316 14.816 1.00 75.31 162 GLN A O 1
ATOM 1267 N N . ASP A 1 163 ? -21.510 6.756 14.707 1.00 72.31 163 ASP A N 1
ATOM 1268 C CA . ASP A 1 163 ? -21.881 7.537 15.894 1.00 72.31 163 ASP A CA 1
ATOM 1269 C C . ASP A 1 163 ? -23.298 8.139 15.751 1.00 72.31 163 ASP A C 1
ATOM 1271 O O . ASP A 1 163 ? -24.090 8.147 16.699 1.00 72.31 163 ASP A O 1
ATOM 1275 N N . LYS A 1 164 ? -23.659 8.615 14.549 1.00 71.12 164 LYS A N 1
ATOM 1276 C CA . LYS A 1 164 ? -24.984 9.193 14.263 1.00 71.12 164 LYS A CA 1
ATOM 1277 C C . LYS A 1 164 ? -26.085 8.143 14.217 1.00 71.12 164 LYS A C 1
ATOM 1279 O O . LYS A 1 164 ? -27.156 8.398 14.759 1.00 71.12 164 LYS A O 1
ATOM 1284 N N . GLU A 1 165 ? -25.843 6.990 13.601 1.00 66.12 165 GLU A N 1
ATOM 1285 C CA . GLU A 1 165 ? -26.819 5.894 13.554 1.00 66.12 165 GLU A CA 1
ATOM 1286 C C . GLU A 1 165 ? -27.085 5.324 14.953 1.00 66.12 165 GLU A C 1
ATOM 1288 O O . GLU A 1 165 ? -28.241 5.114 15.318 1.00 66.12 165 GLU A O 1
ATOM 1293 N N . GLN A 1 166 ? -26.044 5.173 15.781 1.00 58.94 166 GLN A N 1
ATOM 1294 C CA . GLN A 1 166 ? -26.196 4.773 17.185 1.00 58.94 166 GLN A CA 1
ATOM 1295 C C . GLN A 1 166 ? -26.958 5.813 18.018 1.00 58.94 166 GLN A C 1
ATOM 1297 O O . GLN A 1 166 ? -27.749 5.432 18.879 1.00 58.94 166 GLN A O 1
ATOM 1302 N N . THR A 1 167 ? -26.770 7.110 17.745 1.00 57.66 167 THR A N 1
ATOM 1303 C CA . THR A 1 167 ? -27.520 8.181 18.426 1.00 57.66 167 THR A CA 1
ATOM 1304 C C . THR A 1 167 ? -28.991 8.198 17.987 1.00 57.66 167 THR A C 1
ATOM 1306 O O . THR A 1 167 ? -29.888 8.188 18.826 1.00 57.66 167 THR A O 1
ATOM 1309 N N . ALA A 1 168 ? -29.260 8.151 16.678 1.00 53.72 168 ALA A N 1
ATOM 1310 C CA . ALA A 1 168 ? -30.619 8.150 16.129 1.00 53.72 168 ALA A CA 1
ATOM 1311 C C . ALA A 1 168 ? -31.414 6.886 16.509 1.00 53.72 168 ALA A C 1
ATOM 1313 O O . ALA A 1 168 ? -32.623 6.955 16.723 1.00 53.72 168 ALA A O 1
ATOM 1314 N N . GLY A 1 169 ? -30.739 5.741 16.655 1.00 46.91 169 GLY A N 1
ATOM 1315 C CA . GLY A 1 169 ? -31.340 4.480 17.094 1.00 46.91 169 GLY A CA 1
ATOM 1316 C C . GLY A 1 169 ? -31.859 4.470 18.540 1.00 46.91 169 GLY A C 1
ATOM 1317 O O . GLY A 1 169 ? -32.512 3.501 18.925 1.00 46.91 169 GLY A O 1
ATOM 1318 N N . GLN A 1 170 ? -31.594 5.514 19.337 1.00 47.66 170 GLN A N 1
ATOM 1319 C CA . GLN A 1 170 ? -32.101 5.649 20.710 1.00 47.66 170 GLN A CA 1
ATOM 1320 C C . GLN A 1 170 ? -33.301 6.609 20.845 1.00 47.66 170 GLN A C 1
ATOM 1322 O O . GLN A 1 170 ? -33.941 6.614 21.896 1.00 47.66 170 GLN A O 1
ATOM 1327 N N . GLU A 1 171 ? -33.662 7.374 19.806 1.00 49.19 171 GLU A N 1
ATOM 1328 C CA . GLU A 1 171 ? -34.729 8.391 19.867 1.00 49.19 171 GLU A CA 1
ATOM 1329 C C . GLU A 1 171 ? -35.941 8.072 18.967 1.00 49.19 171 GLU A C 1
ATOM 1331 O O . GLU A 1 171 ? -36.180 8.739 17.963 1.00 49.19 171 GLU A O 1
ATOM 1336 N N . GLN A 1 172 ? -36.773 7.094 19.353 1.00 40.62 172 GLN A N 1
ATOM 1337 C CA . GLN A 1 172 ? -38.161 6.967 18.863 1.00 40.62 172 GLN A CA 1
ATOM 1338 C C . GLN A 1 172 ? -39.083 6.299 19.915 1.00 40.62 172 GLN A C 1
ATOM 1340 O O . GLN A 1 172 ? -38.596 5.649 20.838 1.00 40.62 172 GLN A O 1
ATOM 1345 N N . PRO A 1 173 ? -40.403 6.584 19.923 1.00 47.12 173 PRO A N 1
ATOM 1346 C CA . PRO A 1 173 ? -40.854 7.656 20.810 1.00 47.12 173 PRO A CA 1
ATOM 1347 C C . PRO A 1 173 ? -41.824 7.196 21.910 1.00 47.12 173 PRO A C 1
ATOM 1349 O O . PRO A 1 173 ? -42.761 6.427 21.683 1.00 47.12 173 PRO A O 1
ATOM 1352 N N . THR A 1 174 ? -41.675 7.747 23.116 1.00 35.31 174 THR A N 1
ATOM 1353 C CA . THR A 1 174 ? -42.609 7.494 24.221 1.00 35.31 174 THR A CA 1
ATOM 1354 C C . THR A 1 174 ? -43.822 8.426 24.200 1.00 35.31 174 THR A C 1
ATOM 1356 O O . THR A 1 174 ? -43.758 9.529 24.733 1.00 35.31 174 THR A O 1
ATOM 1359 N N . ARG A 1 175 ? -44.951 7.872 23.735 1.00 38.12 175 ARG A N 1
ATOM 1360 C CA . ARG A 1 175 ? -46.345 8.210 24.105 1.00 38.12 175 ARG A CA 1
ATOM 1361 C C . ARG A 1 175 ? -46.896 9.587 23.702 1.00 38.12 175 ARG A C 1
ATOM 1363 O O . ARG A 1 175 ? -46.613 10.606 24.322 1.00 38.12 175 ARG A O 1
ATOM 1370 N N . GLU A 1 176 ? -47.861 9.557 22.787 1.00 38.66 176 GLU A N 1
ATOM 1371 C CA . GLU A 1 176 ? -48.921 10.568 22.714 1.00 38.66 176 GLU A CA 1
ATOM 1372 C C . GLU A 1 176 ? -49.942 10.403 23.860 1.00 38.66 176 GLU A C 1
ATOM 1374 O O . GLU A 1 176 ? -50.141 9.300 24.374 1.00 38.66 176 GLU A O 1
ATOM 1379 N N . GLY A 1 177 ? -50.655 11.490 24.179 1.00 32.56 177 GLY A N 1
ATOM 1380 C CA . GLY A 1 177 ? -51.987 11.444 24.794 1.00 32.56 177 GLY A CA 1
ATOM 1381 C C . GLY A 1 177 ? -52.072 11.502 26.325 1.00 32.56 177 GLY A C 1
ATOM 1382 O O . GLY A 1 177 ? -52.229 10.472 26.973 1.00 32.56 177 GLY A O 1
ATOM 1383 N N . GLN A 1 178 ? -52.165 12.712 26.890 1.00 33.28 178 GLN A N 1
ATOM 1384 C CA . GLN A 1 178 ? -53.465 13.270 27.320 1.00 33.28 178 GLN A CA 1
ATOM 1385 C C . GLN A 1 178 ? -53.361 14.753 27.739 1.00 33.28 178 GLN A C 1
ATOM 1387 O O . GLN A 1 178 ? -52.272 15.311 27.849 1.00 33.28 178 GLN A O 1
ATOM 1392 N N . GLU A 1 179 ? -54.515 15.405 27.887 1.00 37.84 179 GLU A N 1
ATOM 1393 C CA . GLU A 1 179 ? -54.716 16.860 27.840 1.00 37.84 179 GLU A CA 1
ATOM 1394 C C . GLU A 1 179 ? -55.436 17.369 29.103 1.00 37.84 179 GLU A C 1
ATOM 1396 O O . GLU A 1 179 ? -56.473 16.812 29.457 1.00 37.84 179 GLU A O 1
ATOM 1401 N N . ALA A 1 180 ? -54.927 18.435 29.749 1.00 29.03 180 ALA A N 1
ATOM 1402 C CA . ALA A 1 180 ? -55.709 19.385 30.566 1.00 29.03 180 ALA A CA 1
ATOM 1403 C C . ALA A 1 180 ? -54.870 20.583 31.076 1.00 29.03 180 ALA A C 1
ATOM 1405 O O . ALA A 1 180 ? -53.730 20.432 31.511 1.00 29.03 180 ALA A O 1
ATOM 1406 N N . ALA A 1 181 ? -55.495 21.762 31.112 1.00 34.59 181 ALA A N 1
ATOM 1407 C CA . ALA A 1 181 ? -55.116 22.962 31.880 1.00 34.59 181 ALA A CA 1
ATOM 1408 C C . ALA A 1 181 ? -56.269 23.269 32.889 1.00 34.59 181 ALA A C 1
ATOM 1410 O O . ALA A 1 181 ? -57.293 22.587 32.775 1.00 34.59 181 ALA A O 1
ATOM 1411 N N . PRO A 1 182 ? -56.215 24.248 33.837 1.00 38.88 182 PRO A N 1
ATOM 1412 C CA . PRO A 1 182 ? -55.314 25.408 33.940 1.00 38.88 182 PRO A CA 1
ATOM 1413 C C . PRO A 1 182 ? -54.772 25.722 35.370 1.00 38.88 182 PRO A C 1
ATOM 1415 O O . PRO A 1 182 ? -54.825 24.898 36.277 1.00 38.88 182 PRO A O 1
ATOM 1418 N N . GLN A 1 183 ? -54.214 26.931 35.547 1.00 36.47 183 GLN A N 1
ATOM 1419 C CA . GLN A 1 183 ? -53.658 27.500 36.798 1.00 36.47 183 GLN A CA 1
ATOM 1420 C C . GLN A 1 183 ? -54.755 28.055 37.749 1.00 36.47 183 GLN A C 1
ATOM 1422 O O . GLN A 1 183 ? -55.921 28.096 37.345 1.00 36.47 183 GLN A O 1
ATOM 1427 N N . PRO A 1 184 ? -54.415 28.528 38.977 1.00 40.69 184 PRO A N 1
ATOM 1428 C CA . PRO A 1 184 ? -54.078 29.962 39.127 1.00 40.69 184 PRO A CA 1
ATOM 1429 C C . PRO A 1 184 ? -53.043 30.373 40.218 1.00 40.69 184 PRO A C 1
ATOM 1431 O O . PRO A 1 184 ? -53.055 29.873 41.337 1.00 40.69 184 PRO A O 1
ATOM 1434 N N . GLU A 1 185 ? -52.271 31.419 39.886 1.00 29.56 185 GLU A N 1
ATOM 1435 C CA . GLU A 1 185 ? -51.722 32.499 40.752 1.00 29.56 185 GLU A CA 1
ATOM 1436 C C . GLU A 1 185 ? -50.718 32.211 41.911 1.00 29.56 185 GLU A C 1
ATOM 1438 O O . GLU A 1 185 ? -50.296 31.091 42.175 1.00 29.56 185 GLU A O 1
ATOM 1443 N N . ALA A 1 186 ? -50.187 33.305 42.492 1.00 30.88 186 ALA A N 1
ATOM 1444 C CA . ALA A 1 186 ? -48.907 33.419 43.230 1.00 30.88 186 ALA A CA 1
ATOM 1445 C C . ALA A 1 186 ? -49.111 34.249 44.552 1.00 30.88 186 ALA A C 1
ATOM 1447 O O . ALA A 1 186 ? -50.238 34.192 45.045 1.00 30.88 186 ALA A O 1
ATOM 1448 N N . PRO A 1 187 ? -48.186 35.058 45.167 1.00 43.88 187 PRO A N 1
ATOM 1449 C CA . PRO A 1 187 ? -46.773 35.404 44.867 1.00 43.88 187 PRO A CA 1
ATOM 1450 C C . PRO A 1 187 ? -45.797 35.583 46.086 1.00 43.88 187 PRO A C 1
ATOM 1452 O O . PRO A 1 187 ? -46.204 35.494 47.240 1.00 43.88 187 PRO A O 1
ATOM 1455 N N . LYS A 1 188 ? -44.551 36.044 45.799 1.00 30.97 188 LYS A N 1
ATOM 1456 C CA . LYS A 1 188 ? -43.506 36.633 46.706 1.00 30.97 188 LYS A CA 1
ATOM 1457 C C . LYS A 1 188 ? -42.653 35.614 47.509 1.00 30.97 188 LYS A C 1
ATOM 1459 O O . LYS A 1 188 ? -43.180 34.603 47.940 1.00 30.97 188 LYS A O 1
ATOM 1464 N N . LYS A 1 189 ? -41.354 35.840 47.793 1.00 28.91 189 LYS A N 1
ATOM 1465 C CA . LYS A 1 189 ? -40.370 36.885 47.386 1.00 28.91 189 LYS A CA 1
ATOM 1466 C C . LYS A 1 189 ? -38.922 36.396 47.661 1.00 28.91 189 LYS A C 1
ATOM 1468 O O . LYS A 1 189 ? -38.778 35.516 48.493 1.00 28.91 189 LYS A O 1
ATOM 1473 N N . ALA A 1 190 ? -37.929 37.039 47.022 1.00 29.55 190 ALA A N 1
ATOM 1474 C CA . ALA A 1 190 ? -36.578 37.429 47.506 1.00 29.55 190 ALA A CA 1
ATOM 1475 C C . ALA A 1 190 ? -35.849 36.578 48.582 1.00 29.55 190 ALA A C 1
ATOM 1477 O O . ALA A 1 190 ? -36.413 36.304 49.634 1.00 29.55 190 ALA A O 1
ATOM 1478 N N . ASP A 1 191 ? -34.553 36.259 48.492 1.00 28.61 191 ASP A N 1
ATOM 1479 C CA . ASP A 1 191 ? -33.466 36.562 47.526 1.00 28.61 191 ASP A CA 1
ATOM 1480 C C . ASP A 1 191 ? -32.459 35.353 47.583 1.00 28.61 191 ASP A C 1
ATOM 1482 O O . ASP A 1 191 ? -32.884 34.277 47.999 1.00 28.61 191 ASP A O 1
ATOM 1486 N N . THR A 1 192 ? -31.177 35.303 47.169 1.00 27.45 192 THR A N 1
ATOM 1487 C CA . THR A 1 192 ? -30.118 36.300 46.876 1.00 27.45 192 THR A CA 1
ATOM 1488 C C . THR A 1 192 ? -29.063 35.705 45.901 1.00 27.45 192 THR A C 1
ATOM 1490 O O . THR A 1 192 ? -29.359 34.772 45.159 1.00 27.45 192 THR A O 1
ATOM 1493 N N . ALA A 1 193 ? -27.835 36.245 45.849 1.00 31.05 193 ALA A N 1
ATOM 1494 C CA . ALA A 1 193 ? -26.782 35.894 44.888 1.00 31.05 193 ALA A CA 1
ATOM 1495 C C . ALA A 1 193 ? -25.821 34.775 45.348 1.00 31.05 193 ALA A C 1
ATOM 1497 O O . ALA A 1 193 ? -25.493 34.672 46.528 1.00 31.05 193 ALA A O 1
ATOM 1498 N N . GLY A 1 194 ? -25.267 34.033 44.382 1.00 27.75 194 GLY A N 1
ATOM 1499 C CA . GLY A 1 194 ? -24.144 33.106 44.561 1.00 27.75 194 GLY A CA 1
ATOM 1500 C C . GLY A 1 194 ? -23.567 32.667 43.210 1.00 27.75 194 GLY A C 1
ATOM 1501 O O . GLY A 1 194 ? -24.320 32.389 42.279 1.00 27.75 194 GLY A O 1
ATOM 1502 N N . LYS A 1 195 ? -22.237 32.639 43.076 1.00 38.81 195 LYS A N 1
ATOM 1503 C CA . LYS A 1 195 ? -21.553 31.992 41.942 1.00 38.81 195 LYS A CA 1
ATOM 1504 C C . LYS A 1 195 ? -21.356 30.518 42.289 1.00 38.81 195 LYS A C 1
ATOM 1506 O O . LYS A 1 195 ? -21.027 30.250 43.434 1.00 38.81 195 LYS A O 1
ATOM 1511 N N . GLU A 1 196 ? -21.381 29.628 41.298 1.00 31.66 196 GLU A N 1
ATOM 1512 C CA . GLU A 1 196 ? -20.158 28.910 40.903 1.00 31.66 196 GLU A CA 1
ATOM 1513 C C . GLU A 1 196 ? -20.322 28.119 39.601 1.00 31.66 196 GLU A C 1
ATOM 1515 O O . GLU A 1 196 ? -21.422 27.856 39.119 1.00 31.66 196 GLU A O 1
ATOM 1520 N N . LYS A 1 197 ? -19.178 27.828 38.981 1.00 36.72 197 LYS A N 1
ATOM 1521 C CA . LYS A 1 197 ? -19.037 27.019 37.769 1.00 36.72 197 LYS A CA 1
ATOM 1522 C C . LYS A 1 197 ? -18.754 25.585 38.228 1.00 36.72 197 LYS A C 1
ATOM 1524 O O . LYS A 1 197 ? -17.877 25.448 39.077 1.00 36.72 197 LYS A O 1
ATOM 1529 N N . PRO A 1 198 ? -19.390 24.538 37.667 1.00 41.66 198 PRO A N 1
ATOM 1530 C CA . PRO A 1 198 ? -19.016 23.161 37.972 1.00 41.66 198 PRO A CA 1
ATOM 1531 C C . PRO A 1 198 ? -17.523 22.946 37.705 1.00 41.66 198 PRO A C 1
ATOM 1533 O O . PRO A 1 198 ? -17.057 23.060 36.566 1.00 41.66 198 PRO A O 1
ATOM 1536 N N . GLU A 1 199 ? -16.768 22.707 38.772 1.00 39.06 199 GLU A N 1
ATOM 1537 C CA . GLU A 1 199 ? -15.348 22.401 38.687 1.00 39.06 199 GLU A CA 1
ATOM 1538 C C . GLU A 1 199 ? -15.197 20.975 38.151 1.00 39.06 199 GLU A C 1
ATOM 1540 O O . GLU A 1 199 ? -15.853 20.043 38.619 1.00 39.06 199 GLU A O 1
ATOM 1545 N N . ALA A 1 200 ? -14.392 20.810 37.101 1.00 45.03 200 ALA A N 1
ATOM 1546 C CA . ALA A 1 200 ? -14.192 19.499 36.504 1.00 45.03 200 ALA A CA 1
ATOM 1547 C C . ALA A 1 200 ? -13.410 18.622 37.486 1.00 45.03 200 ALA A C 1
ATOM 1549 O O . ALA A 1 200 ? -12.347 19.031 37.956 1.00 45.03 200 ALA A O 1
ATOM 1550 N N . ALA A 1 201 ? -13.922 17.420 37.766 1.00 47.03 201 ALA A N 1
ATOM 1551 C CA . ALA A 1 201 ? -13.225 16.451 38.603 1.00 47.03 201 ALA A CA 1
ATOM 1552 C C . ALA A 1 201 ? -11.783 16.244 38.090 1.00 47.03 201 ALA A C 1
ATOM 1554 O O . ALA A 1 201 ? -11.586 16.194 36.867 1.00 47.03 201 ALA A O 1
ATOM 1555 N N . PRO A 1 202 ? -10.774 16.130 38.979 1.00 46.47 202 PRO A N 1
ATOM 1556 C CA . PRO A 1 202 ? -9.397 15.936 38.553 1.00 46.47 202 PRO A CA 1
ATOM 1557 C C . PRO A 1 202 ? -9.291 14.700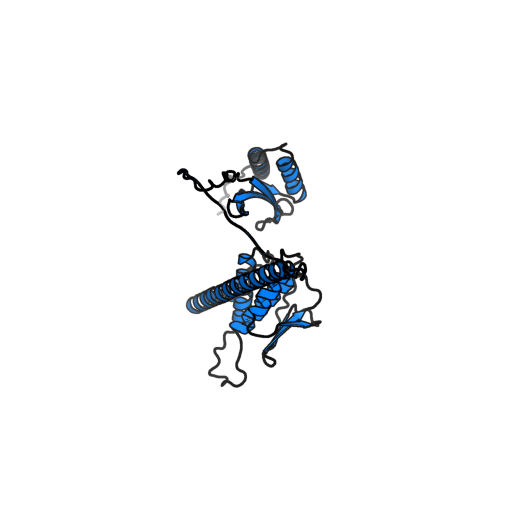 37.662 1.00 46.47 202 PRO A C 1
ATOM 1559 O O . PRO A 1 202 ? -9.631 13.596 38.084 1.00 46.47 202 PRO A O 1
ATOM 1562 N N . LYS A 1 203 ? -8.804 14.877 36.430 1.00 53.22 203 LYS A N 1
ATOM 1563 C CA . LYS A 1 203 ? -8.348 13.736 35.637 1.00 53.22 203 LYS A CA 1
ATOM 1564 C C . LYS A 1 203 ? -7.181 13.106 36.386 1.00 53.22 203 LYS A C 1
ATOM 1566 O O . LYS A 1 203 ? -6.236 13.817 36.735 1.00 53.22 203 LYS A O 1
ATOM 1571 N N . GLU A 1 204 ? -7.252 11.804 36.632 1.00 63.28 204 GLU A N 1
ATOM 1572 C CA . GLU A 1 204 ? -6.134 11.065 37.214 1.00 63.28 204 GLU A CA 1
ATOM 1573 C C . GLU A 1 204 ? -4.892 11.268 36.337 1.00 63.28 204 GLU A C 1
ATOM 1575 O O . GLU A 1 204 ? -4.962 11.201 35.107 1.00 63.28 204 GLU A O 1
ATOM 1580 N N . ALA A 1 205 ? -3.763 11.600 36.967 1.00 61.19 205 ALA A N 1
ATOM 1581 C CA . ALA A 1 205 ? -2.537 11.896 36.242 1.00 61.19 205 ALA A CA 1
ATOM 1582 C C . ALA A 1 205 ? -2.051 10.627 35.532 1.00 61.19 205 ALA A C 1
ATOM 1584 O O . ALA A 1 205 ? -1.841 9.603 36.181 1.00 61.19 205 ALA A O 1
ATOM 1585 N N . PHE A 1 206 ? -1.867 10.699 34.212 1.00 71.50 206 PHE A N 1
ATOM 1586 C CA . PHE A 1 206 ? -1.510 9.540 33.401 1.00 71.50 206 PHE A CA 1
ATOM 1587 C C . PHE A 1 206 ? -0.215 8.869 33.897 1.00 71.50 206 PHE A C 1
ATOM 1589 O O . PHE A 1 206 ? 0.876 9.435 33.799 1.00 71.50 206 PHE A O 1
ATOM 1596 N N . THR A 1 207 ? -0.335 7.640 34.403 1.00 71.50 207 THR A N 1
ATOM 1597 C CA . THR A 1 207 ? 0.795 6.798 34.807 1.00 71.50 207 THR A CA 1
ATOM 1598 C C . THR A 1 207 ? 1.271 5.951 33.623 1.00 71.50 207 THR A C 1
ATOM 1600 O O . THR A 1 207 ? 0.525 5.074 33.184 1.00 71.50 207 THR A O 1
ATOM 1603 N N . PRO A 1 208 ? 2.494 6.158 33.098 1.00 76.69 208 PRO A N 1
ATOM 1604 C CA . PRO A 1 208 ? 3.019 5.337 32.012 1.00 76.69 208 PRO A CA 1
ATOM 1605 C C . PRO A 1 208 ? 3.303 3.905 32.487 1.00 76.69 208 PRO A C 1
ATOM 1607 O O . PRO A 1 208 ? 4.093 3.684 33.404 1.00 76.69 208 PRO A O 1
ATOM 1610 N N . GLU A 1 209 ? 2.691 2.930 31.822 1.00 80.31 209 GLU A N 1
ATOM 1611 C CA . GLU A 1 209 ? 2.882 1.499 32.057 1.00 80.31 209 GLU A CA 1
ATOM 1612 C C . GLU A 1 209 ? 3.937 0.918 31.107 1.00 80.31 209 GLU A C 1
ATOM 1614 O O . GLU A 1 209 ? 3.996 1.278 29.925 1.00 80.31 209 GLU A O 1
ATOM 1619 N N . THR A 1 210 ? 4.731 -0.042 31.592 1.00 80.88 210 THR A N 1
ATOM 1620 C CA . THR A 1 210 ? 5.684 -0.787 30.757 1.00 80.88 210 THR A CA 1
ATOM 1621 C C . THR A 1 210 ? 5.072 -2.095 30.258 1.00 80.88 210 THR A C 1
ATOM 1623 O O . THR A 1 210 ? 4.830 -3.027 31.024 1.00 80.88 210 THR A O 1
ATOM 1626 N N . ILE A 1 211 ? 4.887 -2.199 28.942 1.00 83.12 211 ILE A N 1
ATOM 1627 C CA . ILE A 1 211 ? 4.395 -3.390 28.246 1.00 83.12 211 ILE A CA 1
ATOM 1628 C C . ILE A 1 211 ? 5.567 -4.087 27.550 1.00 83.12 211 ILE A C 1
ATOM 1630 O O . ILE A 1 211 ? 6.245 -3.505 26.708 1.00 83.12 211 ILE A O 1
ATOM 1634 N N . TYR A 1 212 ? 5.774 -5.372 27.828 1.00 85.19 212 TYR A N 1
ATOM 1635 C CA . TYR A 1 212 ? 6.795 -6.181 27.153 1.00 85.19 212 TYR A CA 1
ATOM 1636 C C . TYR A 1 212 ? 6.205 -6.944 25.957 1.00 85.19 212 TYR A C 1
ATOM 1638 O O . TYR A 1 212 ? 5.121 -7.527 26.067 1.00 85.19 212 TYR A O 1
ATOM 1646 N N . ARG A 1 213 ? 6.932 -7.018 24.831 1.00 82.75 213 ARG A N 1
ATOM 1647 C CA . ARG A 1 213 ? 6.580 -7.857 23.663 1.00 82.75 213 ARG A CA 1
ATOM 1648 C C . ARG A 1 213 ? 7.783 -8.684 23.182 1.00 82.75 213 ARG A C 1
ATOM 1650 O O . ARG A 1 213 ? 8.914 -8.203 23.190 1.00 82.75 213 ARG A O 1
ATOM 1657 N N . VAL A 1 214 ? 7.530 -9.921 22.735 1.00 82.50 214 VAL A N 1
ATOM 1658 C CA . VAL A 1 214 ? 8.492 -10.700 21.932 1.00 82.50 214 VAL A CA 1
ATOM 1659 C C . VAL A 1 214 ? 8.254 -10.380 20.455 1.00 82.50 214 VAL A C 1
ATOM 1661 O O . VAL A 1 214 ? 7.105 -10.251 20.016 1.00 82.50 214 VAL A O 1
ATOM 1664 N N . ARG A 1 215 ? 9.338 -10.270 19.690 1.00 79.50 215 ARG A N 1
ATOM 1665 C CA . ARG A 1 215 ? 9.350 -10.158 18.224 1.00 79.50 215 ARG A CA 1
ATOM 1666 C C . ARG A 1 215 ? 10.443 -11.055 17.641 1.00 79.50 215 ARG A C 1
ATOM 1668 O O . ARG A 1 215 ? 11.340 -11.484 18.369 1.00 79.50 215 ARG A O 1
ATOM 1675 N N . ARG A 1 216 ? 10.380 -11.349 16.338 1.00 72.25 216 ARG A N 1
ATOM 1676 C CA . ARG A 1 216 ? 11.549 -11.871 15.609 1.00 72.25 216 ARG A CA 1
ATOM 1677 C C . ARG A 1 216 ? 12.646 -10.803 15.612 1.00 72.25 216 ARG A C 1
ATOM 1679 O O . ARG A 1 216 ? 12.355 -9.611 15.664 1.00 72.25 216 ARG A O 1
ATOM 1686 N N . ASN A 1 217 ? 13.903 -11.226 15.591 1.00 73.88 217 ASN A N 1
ATOM 1687 C CA . ASN A 1 217 ? 15.037 -10.321 15.459 1.00 73.88 217 ASN A CA 1
ATOM 1688 C C . ASN A 1 217 ? 15.369 -10.136 13.964 1.00 73.88 217 ASN A C 1
ATOM 1690 O O . ASN A 1 217 ? 15.764 -11.119 13.336 1.00 73.88 217 ASN A O 1
ATOM 1694 N N . PRO A 1 218 ? 15.274 -8.921 13.391 1.00 63.81 218 PRO A N 1
ATOM 1695 C CA . PRO A 1 218 ? 15.649 -8.686 11.993 1.00 63.81 218 PRO A CA 1
ATOM 1696 C C . PRO A 1 218 ? 17.159 -8.860 11.746 1.00 63.81 218 PRO A C 1
ATOM 1698 O O . PRO A 1 218 ? 17.574 -9.117 10.623 1.00 63.81 218 PRO A O 1
ATOM 1701 N N . TYR A 1 219 ? 17.987 -8.798 12.796 1.00 66.19 219 TYR A N 1
ATOM 1702 C CA . TYR A 1 219 ? 19.429 -9.068 12.754 1.00 66.19 219 TYR A CA 1
ATOM 1703 C C . TYR A 1 219 ? 19.753 -10.511 13.191 1.00 66.19 219 TYR A C 1
ATOM 1705 O O . TYR A 1 219 ? 20.691 -10.755 13.958 1.00 66.19 219 TYR A O 1
ATOM 1713 N N . SER A 1 220 ? 18.917 -11.471 12.787 1.00 73.81 220 SER A N 1
ATOM 1714 C CA . SER A 1 220 ? 19.091 -12.887 13.117 1.00 73.81 220 SER A CA 1
ATOM 1715 C C . SER A 1 220 ? 20.128 -13.542 12.199 1.00 73.81 220 SER A C 1
ATOM 1717 O O . SER A 1 220 ? 19.888 -13.688 11.005 1.00 73.81 220 SER A O 1
ATOM 1719 N N . ASP A 1 221 ? 21.239 -14.011 12.767 1.00 71.81 221 ASP A N 1
ATOM 1720 C CA . ASP A 1 221 ? 22.265 -14.815 12.081 1.00 71.81 221 ASP A CA 1
ATOM 1721 C C . ASP A 1 221 ? 22.193 -16.307 12.456 1.00 71.81 221 ASP A C 1
ATOM 1723 O O . ASP A 1 221 ? 22.831 -17.154 11.832 1.00 71.81 221 ASP A O 1
ATOM 1727 N N . SER A 1 222 ? 21.420 -16.642 13.493 1.00 73.69 222 SER A N 1
ATOM 1728 C CA . SER A 1 222 ? 21.413 -17.960 14.112 1.00 73.69 222 SER A CA 1
ATOM 1729 C C . SER A 1 222 ? 20.101 -18.216 14.856 1.00 73.69 222 SER A C 1
ATOM 1731 O O . SER A 1 222 ? 19.445 -17.306 15.360 1.00 73.69 222 SER A O 1
ATOM 1733 N N . ARG A 1 223 ? 19.718 -19.492 15.017 1.00 73.69 223 ARG A N 1
ATOM 1734 C CA . ARG A 1 223 ? 18.536 -19.869 15.824 1.00 73.69 223 ARG A CA 1
ATOM 1735 C C . ARG A 1 223 ? 18.586 -19.265 17.236 1.00 73.69 223 ARG A C 1
ATOM 1737 O O . ARG A 1 223 ? 17.551 -18.921 17.808 1.00 73.69 223 ARG A O 1
ATOM 1744 N N . GLU A 1 224 ? 19.797 -19.117 17.764 1.00 75.75 224 GLU A N 1
ATOM 1745 C CA . GLU A 1 224 ? 20.107 -18.611 19.098 1.00 75.75 224 GLU A CA 1
ATOM 1746 C C . GLU A 1 224 ? 19.956 -17.095 19.267 1.00 75.75 224 GLU A C 1
ATOM 1748 O O . GLU A 1 224 ? 19.968 -16.647 20.409 1.00 75.75 224 GLU A O 1
ATOM 1753 N N . ASN A 1 225 ? 19.809 -16.312 18.191 1.00 80.44 225 ASN A N 1
ATOM 1754 C CA . ASN A 1 225 ? 19.491 -14.880 18.251 1.00 80.44 225 ASN A CA 1
ATOM 1755 C C . ASN A 1 225 ? 18.217 -14.510 17.464 1.00 80.44 225 ASN A C 1
ATOM 1757 O O . ASN A 1 225 ? 17.976 -13.333 17.210 1.00 80.44 225 ASN A O 1
ATOM 1761 N N . SER A 1 226 ? 17.397 -15.503 17.106 1.00 70.44 226 SER A N 1
ATOM 1762 C CA . SER A 1 226 ? 16.232 -15.367 16.217 1.00 70.44 226 SER A CA 1
ATOM 1763 C C . SER A 1 226 ? 15.094 -14.478 16.729 1.00 70.44 226 SER A C 1
ATOM 1765 O O . SER A 1 226 ? 14.249 -14.059 15.937 1.00 70.44 226 SER A O 1
ATOM 1767 N N . HIS A 1 227 ? 15.034 -14.195 18.030 1.00 86.94 227 HIS A N 1
ATOM 1768 C CA . HIS A 1 227 ? 13.984 -13.388 18.651 1.00 86.94 227 HIS A CA 1
ATOM 1769 C C . HIS A 1 227 ? 14.561 -12.339 19.603 1.00 86.94 227 HIS A C 1
ATOM 1771 O O . HIS A 1 227 ? 15.650 -12.496 20.158 1.00 86.94 227 HIS A O 1
ATOM 1777 N N . LEU A 1 228 ? 13.805 -11.262 19.807 1.00 86.75 228 LEU A N 1
ATOM 1778 C CA . LEU A 1 228 ? 14.111 -10.208 20.765 1.00 86.75 228 LEU A CA 1
ATOM 1779 C C . LEU A 1 228 ? 12.932 -9.948 21.705 1.00 86.75 228 LEU A C 1
ATOM 1781 O O . LEU A 1 228 ? 11.770 -10.169 21.361 1.00 86.75 228 LEU A O 1
ATOM 1785 N N . LEU A 1 229 ? 13.259 -9.497 22.912 1.00 88.00 229 LEU A N 1
ATOM 1786 C CA . LEU A 1 229 ? 12.328 -9.057 23.944 1.00 88.00 229 LEU A CA 1
ATOM 1787 C C . LEU A 1 229 ? 12.502 -7.550 24.118 1.00 88.00 229 LEU A C 1
ATOM 1789 O O . LEU A 1 229 ? 13.599 -7.101 24.452 1.00 88.00 229 LEU A O 1
ATOM 1793 N N . GLN A 1 230 ? 11.440 -6.784 23.883 1.00 83.06 230 GLN A N 1
ATOM 1794 C CA . GLN A 1 230 ? 11.468 -5.322 23.887 1.00 83.06 230 GLN A CA 1
ATOM 1795 C C . GLN A 1 230 ? 10.422 -4.753 24.848 1.00 83.06 230 GLN A C 1
ATOM 1797 O O . GLN A 1 230 ? 9.297 -5.257 24.925 1.00 83.06 230 GLN A O 1
ATOM 1802 N N . ALA A 1 231 ? 10.816 -3.713 25.580 1.00 85.44 231 ALA A N 1
ATOM 1803 C CA . ALA A 1 231 ? 9.927 -2.898 26.394 1.00 85.44 231 ALA A 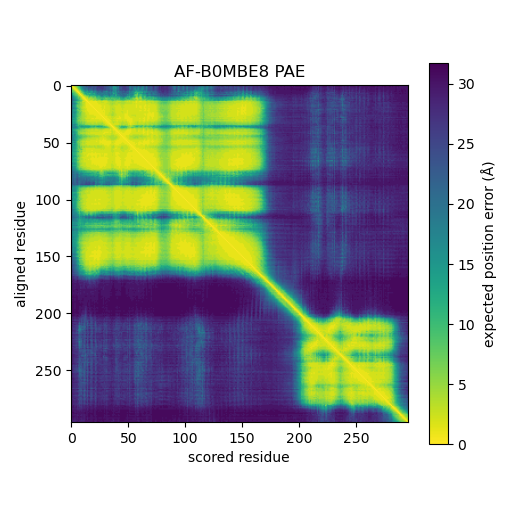CA 1
ATOM 1804 C C . ALA A 1 231 ? 9.249 -1.816 25.542 1.00 85.44 231 ALA A C 1
ATOM 1806 O O . ALA A 1 231 ? 9.829 -1.293 24.589 1.00 85.44 231 ALA A O 1
ATOM 1807 N N . TYR A 1 232 ? 8.022 -1.469 25.905 1.00 78.44 232 TYR A N 1
ATOM 1808 C CA . TYR A 1 232 ? 7.237 -0.382 25.335 1.00 78.44 232 TYR A CA 1
ATOM 1809 C C . TYR A 1 232 ? 6.620 0.393 26.494 1.00 78.44 232 TYR A C 1
ATOM 1811 O O . TYR A 1 232 ? 6.199 -0.220 27.469 1.00 78.44 232 TYR A O 1
ATOM 1819 N N . VAL A 1 233 ? 6.545 1.715 26.391 1.00 81.31 233 VAL A N 1
ATOM 1820 C CA . VAL A 1 233 ? 5.991 2.570 27.452 1.00 81.31 233 VAL A CA 1
ATOM 1821 C C . VAL A 1 233 ? 4.711 3.218 26.940 1.00 81.31 233 VAL A C 1
ATOM 1823 O O . VAL A 1 233 ? 4.733 3.840 25.873 1.00 81.31 233 VAL A O 1
ATOM 1826 N N . THR A 1 234 ? 3.596 3.060 27.654 1.00 74.19 234 THR A N 1
ATOM 1827 C CA . THR A 1 234 ? 2.337 3.717 27.274 1.00 74.19 234 THR A CA 1
ATOM 1828 C C . THR A 1 234 ? 2.460 5.237 27.401 1.00 74.19 234 THR A C 1
ATOM 1830 O O . THR A 1 234 ? 3.188 5.767 28.241 1.00 74.19 234 THR A O 1
ATOM 1833 N N . GLN A 1 235 ? 1.780 5.953 26.512 1.00 73.81 235 GLN A N 1
ATOM 1834 C CA . GLN A 1 235 ? 1.725 7.411 26.475 1.00 73.81 235 GLN A CA 1
ATOM 1835 C C . GLN A 1 235 ? 0.299 7.898 26.746 1.00 73.81 235 GLN A C 1
ATOM 1837 O O . GLN A 1 235 ? -0.666 7.192 26.467 1.00 73.81 235 GLN A O 1
ATOM 1842 N N . GLU A 1 236 ? 0.170 9.149 27.187 1.00 64.19 236 GLU A N 1
ATOM 1843 C CA . GLU A 1 236 ? -1.108 9.823 27.477 1.00 64.19 236 GLU A CA 1
ATOM 1844 C C . GLU A 1 236 ? -2.077 9.863 26.273 1.00 64.19 236 GLU A C 1
ATOM 1846 O O . GLU A 1 236 ? -3.285 9.995 26.434 1.00 64.19 236 GLU A O 1
ATOM 1851 N N . ASN A 1 237 ? -1.560 9.678 25.054 1.00 62.88 237 ASN A N 1
ATOM 1852 C CA . ASN A 1 237 ? -2.332 9.544 23.813 1.00 62.88 237 ASN A CA 1
ATOM 1853 C C . ASN A 1 237 ? -2.838 8.104 23.529 1.00 62.88 237 ASN A C 1
ATOM 1855 O O . ASN A 1 237 ? -3.296 7.829 22.421 1.00 62.88 237 ASN A O 1
ATOM 1859 N N . GLY A 1 238 ? -2.690 7.170 24.476 1.00 58.88 238 GLY A N 1
ATOM 1860 C CA . GLY A 1 238 ? -3.063 5.754 24.353 1.00 58.88 238 GLY A CA 1
ATOM 1861 C C . GLY A 1 238 ? -2.088 4.875 23.552 1.00 58.88 238 GLY A C 1
ATOM 1862 O O . GLY A 1 238 ? -2.254 3.657 23.516 1.00 58.88 238 GLY A O 1
ATOM 1863 N N . ARG A 1 239 ? -1.056 5.443 22.914 1.00 55.31 239 ARG A N 1
ATOM 1864 C CA . ARG A 1 239 ? -0.082 4.697 22.097 1.00 55.31 239 ARG A CA 1
ATOM 1865 C C . ARG A 1 239 ? 1.080 4.189 22.950 1.00 55.31 239 ARG A C 1
ATOM 1867 O O . ARG A 1 239 ? 1.499 4.832 23.908 1.00 55.31 239 ARG A O 1
ATOM 1874 N N . ALA A 1 240 ? 1.648 3.044 22.577 1.00 67.31 240 ALA A N 1
ATOM 1875 C CA . ALA A 1 240 ? 2.822 2.477 23.238 1.00 67.31 240 ALA A CA 1
ATOM 1876 C C . ALA A 1 240 ? 4.106 2.851 22.475 1.00 67.31 240 ALA A C 1
ATOM 1878 O O . ALA A 1 240 ? 4.351 2.360 21.372 1.00 67.31 240 ALA A O 1
ATOM 1879 N N . LYS A 1 241 ? 4.943 3.715 23.058 1.00 69.44 241 LYS A N 1
ATOM 1880 C CA . LYS A 1 241 ? 6.236 4.107 22.480 1.00 69.44 241 LYS A CA 1
ATOM 1881 C C . LYS A 1 241 ? 7.217 2.936 22.561 1.00 69.44 241 LYS A C 1
ATOM 1883 O O . LYS A 1 241 ? 7.354 2.330 23.621 1.00 69.44 241 LYS A O 1
ATOM 1888 N N . MET A 1 242 ? 7.946 2.654 21.477 1.00 63.03 242 MET A N 1
ATOM 1889 C CA . MET A 1 242 ? 9.047 1.681 21.498 1.00 63.03 242 MET A CA 1
ATOM 1890 C C . MET A 1 242 ? 10.130 2.108 22.501 1.00 63.03 242 MET A C 1
ATOM 1892 O O . MET A 1 242 ? 10.636 3.231 22.433 1.00 63.03 242 MET A O 1
ATOM 1896 N N . GLY A 1 243 ? 10.472 1.206 23.420 1.00 68.06 243 GLY A N 1
ATOM 1897 C CA . GLY A 1 243 ? 11.570 1.333 24.376 1.00 68.06 243 GLY A CA 1
ATOM 1898 C C . GLY A 1 243 ? 12.716 0.367 24.064 1.00 68.06 243 GLY A C 1
ATOM 1899 O O . GLY A 1 243 ? 12.887 -0.084 22.928 1.00 68.06 243 GLY A O 1
ATOM 1900 N N . ASP A 1 244 ? 13.517 0.050 25.079 1.00 76.50 244 ASP A N 1
ATOM 1901 C CA . ASP A 1 244 ? 14.742 -0.739 24.925 1.00 76.50 244 ASP A CA 1
ATOM 1902 C C . ASP A 1 244 ? 14.493 -2.202 24.530 1.00 76.50 244 ASP A C 1
ATOM 1904 O O . ASP A 1 244 ? 13.600 -2.880 25.045 1.00 76.50 244 ASP A O 1
ATOM 1908 N N . VAL A 1 245 ? 15.393 -2.739 23.700 1.00 84.00 245 VAL A N 1
ATOM 1909 C CA . VAL A 1 245 ? 15.575 -4.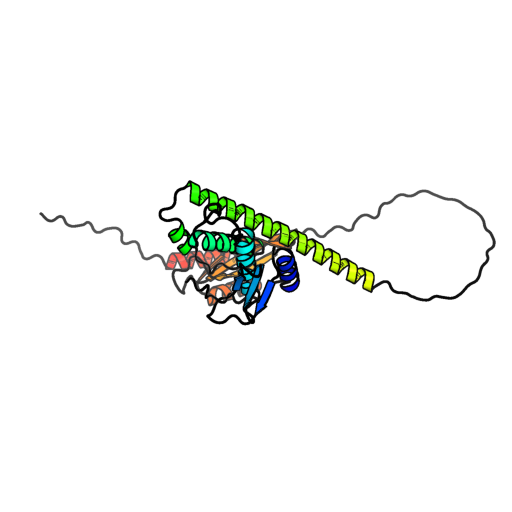190 23.564 1.00 84.00 245 VAL A CA 1
ATOM 1910 C C . VAL A 1 245 ? 16.292 -4.706 24.814 1.00 84.00 245 VAL A C 1
ATOM 1912 O O . VAL A 1 245 ? 17.454 -4.383 25.060 1.00 84.00 245 VAL A O 1
ATOM 1915 N N . LEU A 1 246 ? 15.596 -5.516 25.610 1.00 87.56 246 LEU A N 1
ATOM 1916 C CA . LEU A 1 246 ? 16.080 -6.040 26.889 1.00 87.56 246 LEU A CA 1
ATOM 1917 C C . LEU A 1 246 ? 16.979 -7.271 26.702 1.00 87.56 246 LEU A C 1
ATOM 1919 O O . LEU A 1 246 ? 17.972 -7.442 27.409 1.00 87.56 246 LEU A O 1
ATOM 1923 N N . TYR A 1 247 ? 16.619 -8.138 25.751 1.00 90.56 247 TYR A N 1
ATOM 1924 C CA . TYR A 1 247 ? 17.292 -9.410 25.482 1.00 90.56 247 TYR A CA 1
ATOM 1925 C C . TYR A 1 247 ? 17.134 -9.818 24.012 1.00 90.56 247 TYR A C 1
ATOM 1927 O O . TYR A 1 247 ? 16.100 -9.557 23.395 1.00 90.56 247 TYR A O 1
ATOM 1935 N N . THR A 1 248 ? 18.132 -10.517 23.471 1.00 86.75 248 THR A N 1
ATOM 1936 C CA . THR A 1 248 ? 18.075 -11.180 22.158 1.00 86.75 248 THR A CA 1
ATOM 1937 C C . THR A 1 248 ? 18.496 -12.638 22.336 1.00 86.75 248 THR A C 1
ATOM 1939 O O . THR A 1 248 ? 19.503 -12.909 22.998 1.00 86.75 248 THR A O 1
ATOM 1942 N N . GLY A 1 249 ? 17.723 -13.577 21.789 1.00 87.69 249 GLY A N 1
ATOM 1943 C CA . GLY A 1 249 ? 17.898 -15.001 22.058 1.00 87.69 249 GLY A CA 1
ATOM 1944 C C . GLY A 1 249 ? 16.987 -15.928 21.247 1.00 87.69 249 GLY A C 1
ATOM 1945 O O . GLY A 1 249 ? 16.513 -15.582 20.164 1.00 87.69 249 GLY A O 1
ATOM 1946 N N . THR A 1 250 ? 16.715 -17.114 21.798 1.00 88.38 250 THR A N 1
ATOM 1947 C CA . THR A 1 250 ? 15.677 -18.031 21.299 1.00 88.38 250 THR A CA 1
ATOM 1948 C C . THR A 1 250 ? 14.272 -17.546 21.689 1.00 88.38 250 THR A C 1
ATOM 1950 O O . THR A 1 250 ? 14.121 -16.895 22.730 1.00 88.38 250 THR A O 1
ATOM 1953 N N . PRO A 1 251 ? 13.218 -17.892 20.922 1.00 82.69 251 PRO A N 1
ATOM 1954 C CA . PRO A 1 251 ? 11.849 -17.506 21.264 1.00 82.69 251 PRO A CA 1
ATOM 1955 C C . PRO A 1 251 ? 11.419 -18.044 22.633 1.00 82.69 251 PRO A C 1
ATOM 1957 O O . PRO A 1 251 ? 10.730 -17.352 23.376 1.00 82.69 251 PRO A O 1
ATOM 1960 N N . GLU A 1 252 ? 11.874 -19.241 23.005 1.00 89.25 252 GLU A N 1
ATOM 1961 C CA . GLU A 1 252 ? 11.615 -19.863 24.308 1.00 89.25 252 GLU A CA 1
ATOM 1962 C C . GLU A 1 252 ? 12.135 -18.974 25.439 1.00 89.25 252 GLU A C 1
ATOM 1964 O O . GLU A 1 252 ? 11.376 -18.630 26.345 1.00 89.25 252 GLU A O 1
ATOM 1969 N N . LYS A 1 253 ? 13.394 -18.522 25.349 1.00 88.56 253 LYS A N 1
ATOM 1970 C CA . LYS A 1 253 ? 14.004 -17.699 26.397 1.00 88.56 253 LYS A CA 1
ATOM 1971 C C . LYS A 1 253 ? 13.436 -16.280 26.434 1.00 88.56 253 LYS A C 1
ATOM 1973 O O . LYS A 1 253 ? 13.297 -15.713 27.513 1.00 88.56 253 LYS A O 1
ATOM 1978 N N . CYS A 1 254 ? 13.041 -15.723 25.287 1.00 87.00 254 CYS A N 1
ATOM 1979 C CA . CYS A 1 254 ? 12.325 -14.446 25.233 1.00 87.00 254 CYS A CA 1
ATOM 1980 C C . CYS A 1 254 ? 10.932 -14.523 25.890 1.00 87.00 254 CYS A C 1
ATOM 1982 O O . CYS A 1 254 ? 10.548 -13.581 26.582 1.00 87.00 254 CYS A O 1
ATOM 1984 N N . ARG A 1 255 ? 10.190 -15.632 25.722 1.00 88.81 255 ARG A N 1
ATOM 1985 C CA . ARG A 1 255 ? 8.904 -15.860 26.414 1.00 88.81 255 ARG A CA 1
ATOM 1986 C C . ARG A 1 255 ? 9.092 -16.082 27.919 1.00 88.81 255 ARG A C 1
ATOM 1988 O O . ARG A 1 255 ? 8.341 -15.515 28.702 1.00 88.81 255 ARG A O 1
ATOM 1995 N N . GLU A 1 256 ? 10.100 -16.856 28.319 1.00 91.94 256 GLU A N 1
ATOM 1996 C CA . GLU A 1 256 ? 10.429 -17.109 29.731 1.00 91.94 256 GLU A CA 1
ATOM 1997 C C . GLU A 1 256 ? 10.741 -15.799 30.476 1.00 91.94 256 GLU A C 1
ATOM 1999 O O . GLU A 1 256 ? 10.097 -15.479 31.474 1.00 91.94 256 GLU A O 1
ATOM 2004 N N . LEU A 1 257 ? 11.654 -14.985 29.932 1.00 90.88 257 LEU A N 1
ATOM 2005 C CA . LEU A 1 257 ? 12.037 -13.695 30.517 1.00 90.88 257 LEU A CA 1
ATOM 2006 C C . LEU A 1 257 ? 10.881 -12.679 30.503 1.00 90.88 257 LEU A C 1
ATOM 2008 O O . LEU A 1 257 ? 10.766 -11.883 31.429 1.00 90.88 257 LEU A O 1
ATOM 2012 N N . MET A 1 258 ? 9.985 -12.723 29.506 1.00 90.00 258 MET A N 1
ATOM 2013 C CA . MET A 1 258 ? 8.733 -11.955 29.547 1.00 90.00 258 MET A CA 1
ATOM 2014 C C . MET A 1 258 ? 7.836 -12.382 30.713 1.00 90.00 258 MET A C 1
ATOM 2016 O O . MET A 1 258 ? 7.231 -11.518 31.341 1.00 90.00 258 MET A O 1
ATOM 2020 N N . GLY A 1 259 ? 7.713 -13.685 30.976 1.00 89.62 259 GLY A N 1
ATOM 2021 C CA . GLY A 1 259 ? 6.928 -14.200 32.098 1.00 89.62 259 GLY A CA 1
ATOM 2022 C C . GLY A 1 259 ? 7.420 -13.620 33.421 1.00 89.62 259 GLY A C 1
ATOM 2023 O O . GLY A 1 259 ? 6.638 -13.020 34.149 1.00 89.62 259 GLY A O 1
ATOM 2024 N N . GLN A 1 260 ? 8.733 -13.686 33.652 1.00 91.06 260 GLN A N 1
ATOM 2025 C CA . GLN A 1 260 ? 9.384 -13.190 34.871 1.00 91.06 260 GLN A CA 1
ATOM 2026 C C . GLN A 1 260 ? 9.308 -11.662 35.031 1.00 91.06 260 GLN A C 1
ATOM 2028 O O . GLN A 1 260 ? 9.149 -11.162 36.141 1.00 91.06 260 GLN A O 1
ATOM 2033 N N . LEU A 1 261 ? 9.358 -10.906 33.928 1.00 88.69 261 LEU A N 1
ATOM 2034 C CA . LEU A 1 261 ? 9.100 -9.459 33.935 1.00 88.69 261 LEU A CA 1
ATOM 2035 C C . LEU A 1 261 ? 7.630 -9.113 34.242 1.00 88.69 261 LEU A C 1
ATOM 2037 O O . LEU A 1 261 ? 7.358 -8.037 34.767 1.00 88.69 261 LEU A O 1
ATOM 2041 N N . LYS A 1 262 ? 6.679 -9.995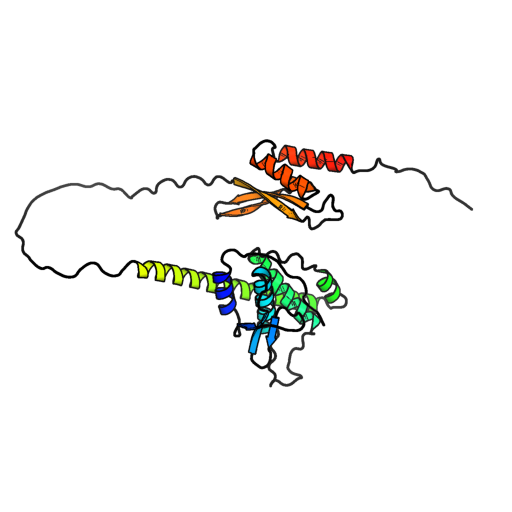 33.901 1.00 86.75 262 LYS A N 1
ATOM 2042 C CA . LYS A 1 262 ? 5.240 -9.806 34.165 1.00 86.75 262 LYS A CA 1
ATOM 2043 C C . LYS A 1 262 ? 4.812 -10.267 35.561 1.00 86.75 262 LYS A C 1
ATOM 2045 O O . LYS A 1 262 ? 3.863 -9.707 36.094 1.00 86.75 262 LYS A O 1
ATOM 2050 N N . SER A 1 263 ? 5.488 -11.254 36.151 1.00 87.88 263 SER A N 1
ATOM 2051 C CA . SER A 1 263 ? 5.282 -11.665 37.549 1.00 87.88 263 SER A CA 1
ATOM 2052 C C . SER A 1 263 ? 6.056 -10.807 38.558 1.00 87.88 263 SER A C 1
ATOM 2054 O O . SER A 1 263 ? 5.795 -10.894 39.755 1.00 87.88 263 SER A O 1
ATOM 2056 N N . GLY A 1 264 ? 6.997 -9.974 38.094 1.00 86.19 264 GLY A N 1
ATOM 2057 C CA . GLY A 1 264 ? 7.863 -9.154 38.948 1.00 86.19 264 GLY A CA 1
ATOM 2058 C C . GLY A 1 264 ? 9.063 -9.907 39.538 1.00 86.19 264 GLY A C 1
ATOM 2059 O O . GLY A 1 264 ? 9.770 -9.356 40.377 1.00 86.19 264 GLY A O 1
ATOM 2060 N N . GLU A 1 265 ? 9.319 -11.145 39.100 1.00 86.31 265 GLU A N 1
ATOM 2061 C CA . GLU A 1 265 ? 10.482 -11.951 39.507 1.00 86.31 265 GLU A CA 1
ATOM 2062 C C . GLU A 1 265 ? 11.822 -11.372 39.024 1.00 86.31 265 GLU A C 1
ATOM 2064 O O . GLU A 1 265 ? 12.850 -11.591 39.665 1.00 86.31 265 GLU A O 1
ATOM 2069 N N . LEU A 1 266 ? 11.827 -10.649 37.897 1.00 87.44 266 LEU A N 1
ATOM 2070 C CA . LEU A 1 266 ? 12.998 -9.957 37.348 1.00 87.44 266 LEU A CA 1
ATOM 2071 C C . LEU A 1 266 ? 12.674 -8.495 37.025 1.00 87.44 266 LEU A C 1
ATOM 2073 O O . LEU A 1 266 ? 11.574 -8.181 36.574 1.00 87.44 266 LEU A O 1
ATOM 2077 N N . THR A 1 267 ? 13.674 -7.615 37.135 1.00 89.56 267 THR A N 1
ATOM 2078 C CA . THR A 1 267 ? 13.611 -6.260 36.564 1.00 89.56 267 THR A CA 1
ATOM 2079 C C . THR A 1 267 ? 14.189 -6.222 35.145 1.00 89.56 267 THR A C 1
ATOM 2081 O O . THR A 1 267 ? 14.968 -7.095 34.745 1.00 89.56 267 THR A O 1
ATOM 2084 N N . GLU A 1 268 ? 13.906 -5.159 34.380 1.00 85.50 268 GLU A N 1
ATOM 2085 C CA . GLU A 1 268 ? 14.601 -4.912 33.105 1.00 85.50 268 GLU A CA 1
ATOM 2086 C C . GLU A 1 268 ? 16.130 -4.918 33.251 1.00 85.50 268 GLU A C 1
ATOM 2088 O O . GLU A 1 268 ? 16.842 -5.381 32.356 1.00 85.50 268 GLU A O 1
ATOM 2093 N N . GLY A 1 269 ? 16.641 -4.389 34.369 1.00 86.38 269 GLY A N 1
ATOM 2094 C CA . GLY A 1 269 ? 18.072 -4.311 34.651 1.00 86.38 269 GLY A CA 1
ATOM 2095 C C . GLY A 1 269 ? 18.709 -5.693 34.767 1.00 86.38 269 GLY A C 1
ATOM 2096 O O . GLY A 1 269 ? 19.809 -5.908 34.256 1.00 86.38 269 GLY A O 1
ATOM 2097 N N . ASP A 1 270 ? 18.000 -6.651 35.361 1.00 87.81 270 ASP A N 1
ATOM 2098 C CA . ASP A 1 270 ? 18.452 -8.038 35.492 1.00 87.81 270 ASP A CA 1
ATOM 2099 C C . ASP A 1 270 ? 18.449 -8.756 34.142 1.00 87.81 270 ASP A C 1
ATOM 2101 O O . ASP A 1 270 ? 19.416 -9.442 33.803 1.00 87.81 270 ASP A O 1
ATOM 2105 N N . VAL A 1 271 ? 17.420 -8.529 33.317 1.00 86.56 271 VAL A N 1
ATOM 2106 C CA . VAL A 1 271 ? 17.346 -9.057 31.944 1.00 86.56 271 VAL A CA 1
ATOM 2107 C C . VAL A 1 271 ? 18.496 -8.510 31.085 1.00 86.56 271 VAL A C 1
ATOM 2109 O O . VAL A 1 271 ? 19.223 -9.286 30.453 1.00 86.56 271 VAL A O 1
ATOM 2112 N N . LYS A 1 272 ? 18.738 -7.192 31.132 1.00 86.81 272 LYS A N 1
ATOM 2113 C CA . LYS A 1 272 ? 19.856 -6.515 30.448 1.00 86.81 272 LYS A CA 1
ATOM 2114 C C . LYS A 1 272 ? 21.222 -7.038 30.939 1.00 86.81 272 LYS A C 1
ATOM 2116 O O . LYS A 1 272 ? 22.117 -7.301 30.129 1.00 86.81 272 LYS A O 1
ATOM 2121 N N . GLN A 1 273 ? 21.389 -7.284 32.244 1.00 86.62 273 GLN A N 1
ATOM 2122 C CA . GLN A 1 273 ? 22.598 -7.906 32.808 1.00 86.62 273 GLN A CA 1
ATOM 2123 C C . GLN A 1 273 ? 22.787 -9.368 32.372 1.00 86.62 273 GLN A C 1
ATOM 2125 O O . GLN A 1 273 ? 23.910 -9.780 32.059 1.00 86.62 273 GLN A O 1
ATOM 2130 N N . LEU A 1 274 ? 21.712 -10.159 32.329 1.00 86.25 274 LEU A N 1
ATOM 2131 C CA . LEU A 1 274 ? 21.721 -11.547 31.867 1.00 86.25 274 LEU A CA 1
ATOM 2132 C C . LEU A 1 274 ? 22.117 -11.610 30.385 1.00 86.25 274 LEU A C 1
ATOM 2134 O O . LEU A 1 274 ? 22.979 -12.414 30.016 1.00 86.25 274 LEU A O 1
ATOM 2138 N N . TYR A 1 275 ? 21.597 -10.698 29.555 1.00 83.81 275 TYR A N 1
ATOM 2139 C CA . TYR A 1 275 ? 22.001 -10.556 28.155 1.00 83.81 275 TYR A CA 1
ATOM 2140 C C . TYR A 1 275 ? 23.494 -10.219 28.009 1.00 83.81 275 TYR A C 1
ATOM 2142 O O . TYR A 1 275 ? 24.222 -10.889 27.270 1.00 83.81 275 TYR A O 1
ATOM 2150 N N . ALA A 1 276 ? 23.993 -9.240 28.772 1.00 83.69 276 ALA A N 1
ATOM 2151 C CA . ALA A 1 276 ? 25.409 -8.870 28.771 1.00 83.69 276 ALA A CA 1
ATOM 2152 C C . ALA A 1 276 ? 26.323 -10.033 29.213 1.00 83.69 276 ALA A C 1
ATOM 2154 O O . ALA A 1 276 ? 27.394 -10.243 28.635 1.00 83.69 276 ALA A O 1
ATOM 2155 N N . ARG A 1 277 ? 25.889 -10.832 30.198 1.00 81.44 277 ARG A N 1
ATOM 2156 C CA . ARG A 1 277 ? 26.588 -12.044 30.661 1.00 81.44 277 ARG A CA 1
ATOM 2157 C C . ARG A 1 277 ? 26.594 -13.140 29.587 1.00 81.44 277 ARG A C 1
ATOM 2159 O O . ARG A 1 277 ? 27.625 -13.786 29.391 1.00 81.44 277 ARG A O 1
ATOM 2166 N N . HIS A 1 278 ? 25.493 -13.304 28.850 1.00 75.38 278 HIS A N 1
ATOM 2167 C CA . HIS A 1 278 ? 25.382 -14.241 27.728 1.00 75.38 278 HIS A CA 1
ATOM 2168 C C . HIS A 1 278 ? 26.303 -13.844 26.559 1.00 75.38 278 HIS A C 1
ATOM 2170 O O . HIS A 1 278 ? 27.093 -14.670 26.106 1.00 75.38 278 HIS A O 1
ATOM 2176 N N . ARG A 1 279 ? 26.312 -12.565 26.141 1.00 71.38 279 ARG A N 1
ATOM 2177 C CA . ARG A 1 279 ? 27.247 -12.062 25.111 1.00 71.38 279 ARG A CA 1
ATOM 2178 C C . ARG A 1 279 ? 28.715 -12.197 25.526 1.00 71.38 279 ARG A C 1
ATOM 2180 O O .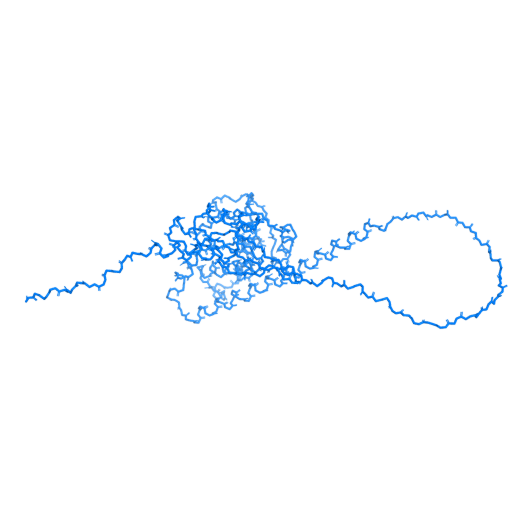 ARG A 1 279 ? 29.533 -12.592 24.700 1.00 71.38 279 ARG A O 1
ATOM 2187 N N . LYS A 1 280 ? 29.066 -11.927 26.791 1.00 69.69 280 LYS A N 1
ATOM 2188 C CA . LYS A 1 280 ? 30.449 -12.091 27.286 1.00 69.69 280 LYS A CA 1
ATOM 2189 C C . LYS A 1 280 ? 30.931 -13.546 27.232 1.00 69.69 280 LYS A C 1
ATOM 2191 O O . LYS A 1 280 ? 32.079 -13.765 26.868 1.00 69.69 280 LYS A O 1
ATOM 2196 N N . ARG A 1 281 ? 30.063 -14.530 27.508 1.00 61.81 281 ARG A N 1
ATOM 2197 C CA . ARG A 1 281 ? 30.377 -15.967 27.354 1.00 61.81 281 ARG A CA 1
ATOM 2198 C C . ARG A 1 281 ? 30.515 -16.434 25.895 1.00 61.81 281 ARG A C 1
ATOM 2200 O O . ARG A 1 281 ? 31.060 -17.507 25.674 1.00 61.81 281 ARG A O 1
ATOM 2207 N N . ARG A 1 282 ? 30.029 -15.654 24.920 1.00 57.19 282 ARG A N 1
ATOM 2208 C CA . ARG A 1 282 ? 30.068 -15.974 23.478 1.00 57.19 282 ARG A CA 1
ATOM 2209 C C . ARG A 1 282 ? 31.258 -15.376 22.722 1.00 57.19 282 ARG A C 1
ATOM 2211 O O . ARG A 1 282 ? 31.458 -15.721 21.562 1.00 57.19 282 ARG A O 1
ATOM 2218 N N . ARG A 1 283 ? 32.062 -14.498 23.336 1.00 44.69 283 ARG A N 1
ATOM 2219 C CA . ARG A 1 283 ? 33.338 -14.075 22.733 1.00 44.69 283 ARG A CA 1
ATOM 2220 C C . ARG A 1 283 ? 34.379 -15.192 22.900 1.00 44.69 283 ARG A C 1
ATOM 2222 O O . ARG A 1 283 ? 34.598 -15.608 24.038 1.00 44.69 283 ARG A O 1
ATOM 2229 N N . PRO A 1 284 ? 35.052 -15.649 21.827 1.00 43.28 284 PRO A N 1
ATOM 2230 C CA . PRO A 1 284 ? 36.222 -16.506 21.977 1.00 43.28 284 PRO A CA 1
ATOM 2231 C C . PRO A 1 284 ? 37.355 -15.735 22.684 1.00 43.28 284 PRO A C 1
ATOM 2233 O O . PRO A 1 284 ? 37.405 -14.504 22.585 1.00 43.28 284 PRO A O 1
ATOM 2236 N N . PRO A 1 285 ? 38.273 -16.425 23.388 1.00 46.12 285 PRO A N 1
ATOM 2237 C CA . PRO A 1 285 ? 39.478 -15.794 23.913 1.00 46.12 285 PRO A CA 1
ATOM 2238 C C . PRO A 1 285 ? 40.333 -15.256 22.759 1.00 46.12 285 PRO A C 1
ATOM 2240 O O . PRO A 1 285 ? 40.492 -15.913 21.729 1.00 46.12 285 PRO A O 1
ATOM 2243 N N . ASP A 1 286 ? 40.865 -14.050 22.942 1.00 43.12 286 ASP A N 1
ATOM 2244 C CA . ASP A 1 286 ? 41.586 -13.306 21.910 1.00 43.12 286 ASP A CA 1
ATOM 2245 C C . ASP A 1 286 ? 42.855 -14.053 21.452 1.00 43.12 286 ASP A C 1
ATOM 2247 O O . ASP A 1 286 ? 43.722 -14.393 22.259 1.00 43.12 286 ASP A O 1
ATOM 2251 N N . ARG A 1 287 ? 42.956 -14.326 20.144 1.00 48.09 287 ARG A N 1
ATOM 2252 C CA . ARG A 1 287 ? 44.092 -15.006 19.497 1.00 48.09 287 ARG A CA 1
ATOM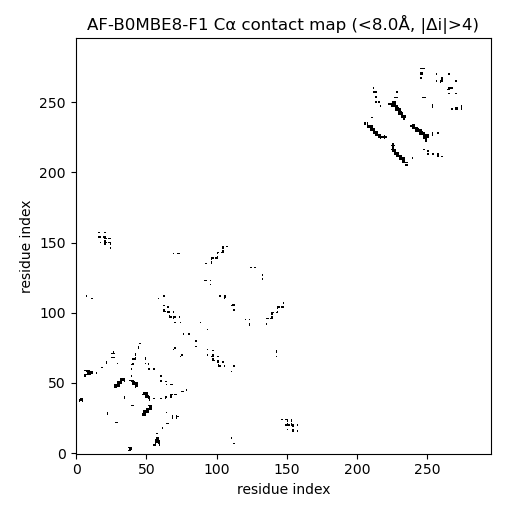 2253 C C . ARG A 1 287 ? 44.878 -14.051 18.594 1.00 48.09 287 ARG A C 1
ATOM 2255 O O . ARG A 1 287 ? 45.137 -14.347 17.430 1.00 48.09 287 ARG A O 1
ATOM 2262 N N . THR A 1 288 ? 45.305 -12.913 19.132 1.00 49.84 288 THR A N 1
ATOM 2263 C CA . THR A 1 288 ? 46.127 -11.926 18.411 1.00 49.84 288 THR A CA 1
ATOM 2264 C C . THR A 1 288 ? 47.608 -11.947 18.816 1.00 49.84 288 THR A C 1
ATOM 2266 O O . THR A 1 288 ? 48.099 -11.004 19.430 1.00 49.84 288 THR A O 1
ATOM 2269 N N . ARG A 1 289 ? 48.351 -12.998 18.411 1.00 49.59 289 ARG A N 1
ATOM 2270 C CA . ARG A 1 289 ? 49.762 -12.907 17.937 1.00 49.59 289 ARG A CA 1
ATOM 2271 C C . ARG A 1 289 ? 50.411 -14.265 17.622 1.00 49.59 289 ARG A C 1
ATOM 2273 O O . ARG A 1 289 ? 50.843 -14.979 18.519 1.00 49.59 289 ARG A O 1
ATOM 2280 N N . THR A 1 290 ? 50.650 -14.505 16.335 1.00 40.66 290 THR A N 1
ATOM 2281 C CA . THR A 1 290 ? 51.819 -15.245 15.821 1.00 40.66 290 THR A CA 1
ATOM 2282 C C . THR A 1 290 ? 52.288 -14.526 14.552 1.00 40.66 290 THR A C 1
ATOM 2284 O O . THR A 1 290 ? 51.456 -14.318 13.667 1.00 40.66 290 THR A O 1
ATOM 2287 N N . PRO A 1 291 ? 53.555 -14.084 14.446 1.00 50.47 291 PRO A N 1
ATOM 2288 C CA . PRO A 1 291 ? 54.042 -13.390 13.255 1.00 50.47 291 PRO A CA 1
ATOM 2289 C C . PRO A 1 291 ? 54.234 -14.361 12.081 1.00 50.47 291 PRO A C 1
ATOM 2291 O O . PRO A 1 291 ? 54.582 -15.524 12.282 1.00 50.47 291 PRO A O 1
ATOM 2294 N N . PHE A 1 292 ? 54.040 -13.873 10.854 1.00 36.03 292 PHE A N 1
ATOM 2295 C CA . PHE A 1 292 ? 54.358 -14.632 9.642 1.00 36.03 292 PHE A CA 1
ATOM 2296 C C . PHE A 1 292 ? 55.877 -14.860 9.519 1.00 36.03 292 PHE A C 1
ATOM 2298 O O . PHE A 1 292 ? 56.643 -13.917 9.742 1.00 36.03 292 PHE A O 1
ATOM 2305 N N . PRO A 1 293 ? 56.332 -16.062 9.123 1.00 55.12 293 PRO A N 1
ATOM 2306 C CA . PRO A 1 293 ? 57.717 -16.273 8.729 1.00 55.12 293 PRO A CA 1
ATOM 2307 C C . PRO A 1 293 ? 57.981 -15.646 7.353 1.00 55.12 293 PRO A C 1
ATOM 2309 O O . PRO A 1 293 ? 57.206 -15.821 6.415 1.00 55.12 293 PRO A O 1
ATOM 2312 N N . PHE A 1 294 ? 59.108 -14.947 7.228 1.00 53.19 294 PHE A N 1
ATOM 2313 C CA . PHE A 1 294 ? 59.673 -14.569 5.933 1.00 53.19 294 PHE A CA 1
ATOM 2314 C C . PHE A 1 294 ? 60.249 -15.815 5.241 1.00 53.19 294 PHE A C 1
ATOM 2316 O O . PHE A 1 294 ? 60.949 -16.604 5.878 1.00 53.19 294 PHE A O 1
ATOM 2323 N N . THR A 1 295 ? 60.056 -15.934 3.930 1.00 51.91 295 THR A N 1
ATOM 2324 C CA . THR A 1 295 ? 60.849 -16.818 3.059 1.00 51.91 295 THR A CA 1
ATOM 2325 C C . THR A 1 295 ? 61.412 -16.017 1.888 1.00 51.91 295 THR A C 1
ATOM 2327 O O . THR A 1 295 ? 60.873 -14.965 1.548 1.00 51.91 295 THR A O 1
ATOM 2330 N N . ARG A 1 296 ? 62.560 -16.477 1.379 1.00 51.12 296 ARG A N 1
ATOM 2331 C CA . ARG A 1 296 ? 63.409 -15.788 0.394 1.00 51.12 296 ARG A CA 1
ATOM 2332 C C . ARG A 1 296 ? 62.868 -15.881 -1.027 1.00 51.12 296 ARG A C 1
ATOM 2334 O O . ARG A 1 296 ? 62.287 -16.944 -1.332 1.00 51.12 296 ARG A O 1
#